Protein AF-A0A7V0NZQ4-F1 (afdb_monomer_lite)

Radius of gyration: 17.0 Å; chains: 1; bounding box: 48×48×40 Å

Structure (mmCIF, N/CA/C/O backbone):
data_AF-A0A7V0NZQ4-F1
#
_entry.id   AF-A0A7V0NZQ4-F1
#
loop_
_atom_site.group_PDB
_atom_site.id
_atom_site.type_symbol
_atom_site.label_atom_id
_atom_site.label_alt_id
_atom_site.label_comp_id
_atom_site.label_asym_id
_atom_site.label_entity_id
_atom_site.label_seq_id
_atom_site.pdbx_PDB_ins_cod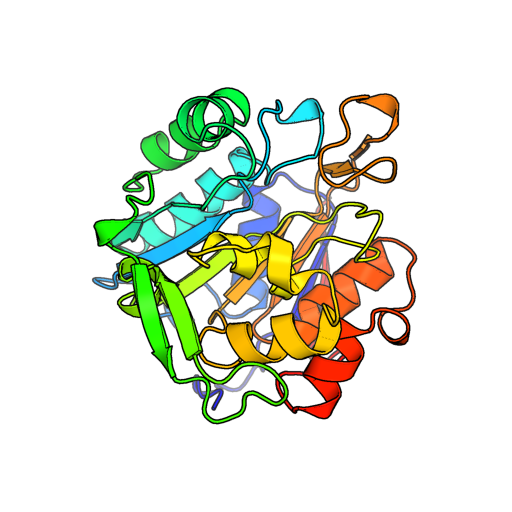e
_atom_site.Cartn_x
_atom_site.Cartn_y
_atom_site.Cartn_z
_atom_site.occupancy
_atom_site.B_iso_or_equiv
_atom_site.auth_seq_id
_atom_site.auth_comp_id
_atom_site.auth_asym_id
_atom_site.auth_atom_id
_atom_site.pdbx_PDB_model_num
ATOM 1 N N . PRO A 1 1 ? -17.761 -4.635 -7.878 1.00 35.59 1 PRO A N 1
ATOM 2 C CA . PRO A 1 1 ? -18.953 -3.754 -7.905 1.00 35.59 1 PRO A CA 1
ATOM 3 C C . PRO A 1 1 ? -18.993 -2.850 -6.664 1.00 35.59 1 PRO A C 1
ATOM 5 O O . PRO A 1 1 ? -19.346 -3.286 -5.575 1.00 35.59 1 PRO A O 1
ATOM 8 N N . TRP A 1 2 ? -18.559 -1.607 -6.847 1.00 35.03 2 TRP A N 1
ATOM 9 C CA . TRP A 1 2 ? -18.469 -0.550 -5.837 1.00 35.03 2 TRP A CA 1
ATOM 10 C C . TRP A 1 2 ? -19.877 -0.108 -5.436 1.00 35.03 2 TRP A C 1
ATOM 12 O O . TRP A 1 2 ? -20.584 0.510 -6.231 1.00 35.03 2 TRP A O 1
ATOM 22 N N . ARG A 1 3 ? -20.314 -0.470 -4.230 1.00 39.28 3 ARG A N 1
ATOM 23 C CA . ARG A 1 3 ? -21.541 0.060 -3.627 1.00 39.28 3 ARG A CA 1
ATOM 24 C C . ARG A 1 3 ? -21.327 0.241 -2.131 1.00 39.28 3 ARG A C 1
ATOM 26 O O . ARG A 1 3 ? -21.565 -0.672 -1.350 1.00 39.28 3 ARG A O 1
ATOM 33 N N . LEU A 1 4 ? -20.895 1.438 -1.757 1.00 43.75 4 LEU A N 1
ATOM 34 C CA . LEU A 1 4 ? -21.248 2.036 -0.476 1.00 43.75 4 LEU A CA 1
ATOM 35 C C . LEU A 1 4 ? -22.160 3.223 -0.802 1.00 43.75 4 LEU A C 1
ATOM 37 O O . LEU A 1 4 ? -21.919 3.952 -1.764 1.00 43.75 4 LEU A O 1
ATOM 41 N N . TYR A 1 5 ? -23.289 3.282 -0.100 1.00 38.59 5 TYR A N 1
ATOM 42 C CA . TYR A 1 5 ? -24.426 4.149 -0.392 1.00 38.59 5 TYR A CA 1
ATOM 43 C C . TYR A 1 5 ? -24.043 5.630 -0.284 1.00 38.59 5 TYR A C 1
ATOM 45 O O . TYR A 1 5 ? -23.379 6.034 0.666 1.00 38.59 5 TYR A O 1
ATOM 53 N N . ALA A 1 6 ? -24.465 6.417 -1.274 1.00 33.78 6 ALA A N 1
ATOM 54 C CA . ALA A 1 6 ? -24.290 7.862 -1.302 1.00 33.78 6 ALA A CA 1
ATOM 55 C C . ALA A 1 6 ? -25.420 8.548 -0.515 1.00 33.78 6 ALA A C 1
ATOM 57 O O . ALA A 1 6 ? -26.590 8.347 -0.836 1.00 33.78 6 ALA A O 1
ATOM 58 N N . GLU A 1 7 ? -25.060 9.380 0.462 1.00 33.00 7 GLU A N 1
ATOM 59 C CA . GLU A 1 7 ? -25.885 10.499 0.938 1.00 33.00 7 GLU A CA 1
ATOM 60 C C . GLU A 1 7 ? -25.291 11.832 0.427 1.00 33.00 7 GLU A C 1
ATOM 62 O O . GLU A 1 7 ? -24.130 11.893 0.019 1.00 33.00 7 GLU A O 1
ATOM 67 N N . GLU A 1 8 ? -26.120 12.880 0.399 1.00 37.84 8 GLU A N 1
ATOM 68 C CA . GLU A 1 8 ? -26.142 14.053 -0.505 1.00 37.84 8 GLU A CA 1
ATOM 69 C C . GLU A 1 8 ? -24.957 15.055 -0.486 1.00 37.84 8 GLU A C 1
ATOM 71 O O . GLU A 1 8 ? -25.061 16.149 -1.040 1.00 37.84 8 GLU A O 1
ATOM 76 N N . SER A 1 9 ? -23.783 14.691 0.030 1.00 47.69 9 SER A N 1
ATOM 77 C CA . SER A 1 9 ? -22.524 15.348 -0.351 1.00 47.69 9 SER A CA 1
ATOM 78 C C . SER A 1 9 ? -21.575 14.271 -0.848 1.00 47.69 9 SER A C 1
ATOM 80 O O . SER A 1 9 ? -21.025 13.538 -0.029 1.00 47.69 9 SER A O 1
ATOM 82 N N . THR A 1 10 ? -21.410 14.118 -2.165 1.00 53.34 10 THR A N 1
ATOM 83 C CA . THR A 1 10 ? -20.617 13.007 -2.707 1.00 53.34 10 THR A CA 1
ATOM 84 C C . THR A 1 10 ? -19.208 13.063 -2.105 1.00 53.34 10 THR A C 1
ATOM 86 O O . THR A 1 10 ? -18.484 14.037 -2.355 1.00 53.34 10 THR A O 1
ATOM 89 N N . PRO A 1 11 ? -18.808 12.077 -1.279 1.00 62.00 11 PRO A N 1
ATOM 90 C CA . PRO A 1 11 ? -17.463 12.035 -0.729 1.00 62.00 11 PRO A CA 1
ATOM 91 C C . PRO A 1 11 ? -16.456 12.047 -1.877 1.00 62.00 11 PRO A C 1
ATOM 93 O O . PRO A 1 11 ? -16.757 11.570 -2.979 1.00 62.00 11 PRO A O 1
ATOM 96 N N . ALA A 1 12 ? -15.258 12.591 -1.643 1.00 75.50 12 ALA A N 1
ATOM 97 C CA . ALA A 1 12 ? -14.201 12.412 -2.630 1.00 75.50 12 ALA A CA 1
ATOM 98 C C . ALA A 1 12 ? -13.986 10.907 -2.841 1.00 75.50 12 ALA A C 1
ATOM 100 O O . ALA A 1 12 ? -14.094 10.122 -1.903 1.00 75.50 12 ALA A O 1
ATOM 101 N N . THR A 1 13 ? -13.685 10.494 -4.067 1.00 89.69 13 THR A N 1
ATOM 102 C CA . THR A 1 13 ? -13.320 9.097 -4.371 1.00 89.69 13 THR A CA 1
ATOM 103 C C . THR A 1 13 ? -11.812 8.924 -4.545 1.00 89.69 13 THR A C 1
ATOM 105 O O . THR A 1 13 ? -11.307 7.799 -4.536 1.00 89.69 13 THR A O 1
ATOM 108 N N . LEU A 1 14 ? -11.103 10.052 -4.662 1.00 97.75 14 LEU A N 1
ATOM 109 C CA . LEU A 1 14 ? -9.656 10.189 -4.714 1.00 97.75 14 LEU A CA 1
ATOM 110 C C . LEU A 1 14 ? -9.263 11.521 -4.062 1.00 97.75 14 LEU A C 1
ATOM 112 O O . LEU A 1 14 ? -9.839 12.566 -4.373 1.00 97.75 14 LEU A O 1
ATOM 116 N N . VAL A 1 15 ? -8.262 11.493 -3.194 1.00 98.25 15 VAL A N 1
ATOM 117 C CA . VAL A 1 15 ? -7.738 12.672 -2.507 1.00 98.25 15 VAL A CA 1
ATOM 118 C C . VAL A 1 15 ? -6.213 12.667 -2.525 1.00 98.25 15 VAL A C 1
ATOM 120 O O . VAL A 1 15 ? -5.595 11.632 -2.293 1.00 98.25 15 VAL A O 1
ATOM 123 N N . LEU A 1 16 ? -5.620 13.830 -2.789 1.00 98.62 16 LEU A N 1
ATOM 124 C CA . LEU A 1 16 ? -4.201 14.123 -2.609 1.00 98.62 16 LEU A CA 1
ATOM 125 C C . LEU A 1 16 ? -4.048 15.113 -1.450 1.00 98.62 16 LEU A C 1
ATOM 127 O O . LEU A 1 16 ? -4.582 16.218 -1.495 1.00 98.62 16 LEU A O 1
ATOM 131 N N . ILE A 1 17 ? -3.298 14.724 -0.427 1.00 98.62 17 ILE A N 1
ATOM 132 C CA . ILE A 1 17 ? -2.911 15.578 0.693 1.00 98.62 17 ILE A CA 1
ATOM 133 C C . ILE A 1 17 ? -1.456 16.009 0.524 1.00 98.62 17 ILE A C 1
ATOM 135 O O . ILE A 1 17 ? -0.612 15.194 0.146 1.00 98.62 17 ILE A O 1
ATOM 139 N N . ARG A 1 18 ? -1.158 17.273 0.833 1.00 98.25 18 ARG A N 1
ATOM 140 C CA . ARG A 1 18 ? 0.200 17.826 0.925 1.00 98.25 18 ARG A CA 1
ATOM 141 C C . ARG A 1 18 ? 0.441 18.420 2.307 1.00 98.25 18 ARG A C 1
ATOM 143 O O . ARG A 1 18 ? -0.423 19.122 2.814 1.00 98.25 18 ARG A O 1
ATOM 150 N N . GLY A 1 19 ? 1.629 18.220 2.862 1.00 96.69 19 GLY A N 1
ATOM 151 C CA . GLY A 1 19 ? 1.993 18.714 4.190 1.00 96.69 19 GLY A CA 1
ATOM 152 C C . GLY A 1 19 ? 1.417 17.870 5.330 1.00 96.69 19 GLY A C 1
ATOM 153 O O . GLY A 1 19 ? 0.821 16.818 5.099 1.00 96.69 19 GLY A O 1
ATOM 154 N N . GLY A 1 20 ? 1.618 18.356 6.557 1.00 95.44 20 GLY A N 1
ATOM 155 C CA . GLY A 1 20 ? 1.230 17.673 7.792 1.00 95.44 20 GLY A CA 1
ATOM 156 C C . GLY A 1 20 ? 2.106 16.469 8.152 1.00 95.44 20 GLY A C 1
ATOM 157 O O . GLY A 1 20 ? 2.934 15.991 7.368 1.00 95.44 20 GLY A O 1
ATOM 158 N N . THR A 1 21 ? 1.918 15.978 9.372 1.00 96.00 21 THR A N 1
ATOM 159 C CA . THR A 1 21 ? 2.423 14.676 9.821 1.00 96.00 21 THR A CA 1
ATOM 160 C C . THR A 1 21 ? 1.677 13.532 9.116 1.00 96.00 21 THR A C 1
ATOM 162 O O . THR A 1 21 ? 0.565 13.736 8.615 1.00 96.00 21 THR A O 1
ATOM 165 N N . PRO A 1 22 ? 2.230 12.303 9.085 1.00 95.31 22 PRO A N 1
ATOM 166 C CA . PRO A 1 22 ? 1.533 11.149 8.513 1.00 95.31 22 PRO A CA 1
ATOM 167 C C . PRO A 1 22 ? 0.127 10.919 9.092 1.00 95.31 22 PRO A C 1
ATOM 169 O O . PRO A 1 22 ? -0.789 10.551 8.359 1.00 95.31 22 PRO A O 1
ATOM 172 N N . GLU A 1 23 ? -0.060 11.175 10.389 1.00 96.88 23 GLU A N 1
ATOM 173 C CA . GLU A 1 23 ? -1.347 11.036 11.076 1.00 96.88 23 GLU A CA 1
ATOM 174 C C . GLU A 1 23 ? -2.353 12.119 10.663 1.00 96.88 23 GLU A C 1
ATOM 176 O O . GLU A 1 23 ? -3.485 11.794 10.305 1.00 96.88 23 GLU A O 1
ATOM 181 N N . GLU A 1 24 ? -1.942 13.390 10.619 1.00 98.06 24 GLU A N 1
ATOM 182 C CA . GLU A 1 24 ? -2.802 14.492 10.159 1.00 98.06 24 GLU A CA 1
ATOM 183 C C . GLU A 1 24 ? -3.207 14.321 8.690 1.00 98.06 24 GLU A C 1
ATOM 185 O O . GLU A 1 24 ? -4.374 14.521 8.331 1.00 98.06 24 GLU A O 1
ATOM 190 N N . ALA A 1 25 ? -2.260 13.910 7.840 1.00 98.38 25 ALA A N 1
ATOM 191 C CA . ALA A 1 25 ? -2.517 13.659 6.430 1.00 98.38 25 ALA A CA 1
AT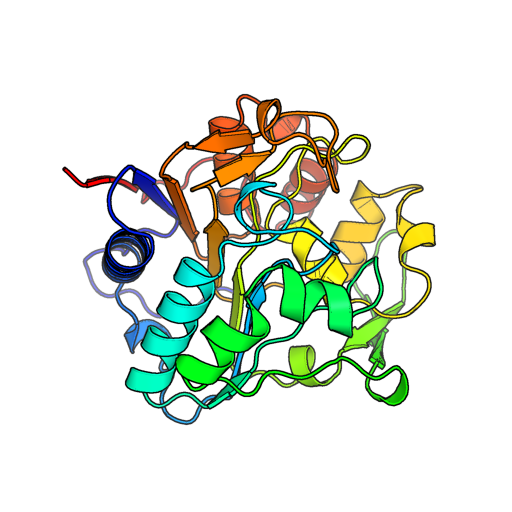OM 192 C C . ALA A 1 25 ? -3.500 12.498 6.236 1.00 98.38 25 ALA A C 1
ATOM 194 O O . ALA A 1 25 ? -4.460 12.623 5.471 1.00 98.38 25 ALA A O 1
ATOM 195 N N . LEU A 1 26 ? -3.314 11.394 6.968 1.00 98.56 26 LEU A N 1
ATOM 196 C CA . LEU A 1 26 ? -4.233 10.260 6.950 1.00 98.56 26 LEU A CA 1
ATOM 197 C C . LEU A 1 26 ? -5.634 10.661 7.424 1.00 98.56 26 LEU A C 1
ATOM 199 O O . LEU A 1 26 ? -6.613 10.362 6.740 1.00 98.56 26 LEU A O 1
ATOM 203 N N . GLN A 1 27 ? -5.748 11.339 8.568 1.00 98.19 27 GLN A N 1
ATOM 204 C CA . GLN A 1 27 ? -7.042 11.736 9.123 1.00 98.19 27 GLN A CA 1
ATOM 205 C C . GLN A 1 27 ? -7.791 12.663 8.162 1.00 98.19 27 GLN A C 1
ATOM 207 O O . GLN A 1 27 ? -8.989 12.486 7.928 1.00 98.19 27 GLN A O 1
ATOM 212 N N . THR A 1 28 ? -7.080 13.616 7.555 1.00 98.31 28 THR A N 1
ATOM 213 C CA . THR A 1 28 ? -7.643 14.525 6.550 1.00 98.31 28 THR A CA 1
ATOM 214 C C . THR A 1 28 ? -8.121 13.761 5.317 1.00 98.31 28 THR A C 1
ATOM 216 O O . THR A 1 28 ? -9.238 13.993 4.852 1.00 98.31 28 THR A O 1
ATOM 219 N N . ALA A 1 29 ? -7.322 12.814 4.815 1.00 98.19 29 ALA A N 1
ATOM 220 C CA . ALA A 1 29 ? -7.699 11.980 3.680 1.00 98.19 29 ALA A CA 1
ATOM 221 C C . ALA A 1 29 ? -8.938 11.124 3.983 1.00 98.19 29 ALA A C 1
ATOM 223 O O . ALA A 1 29 ? -9.900 11.154 3.218 1.00 98.19 29 ALA A O 1
ATOM 224 N N . LEU A 1 30 ? -8.960 10.414 5.116 1.00 97.81 30 LEU A N 1
ATOM 225 C CA . LEU A 1 30 ? -10.104 9.596 5.525 1.00 97.81 30 LEU A CA 1
ATOM 226 C C . LEU A 1 30 ? -11.369 10.442 5.676 1.00 97.81 30 LEU A C 1
ATOM 228 O O . LEU A 1 30 ? -12.416 10.052 5.167 1.00 97.81 30 LEU A O 1
ATOM 232 N N . ASN A 1 31 ? -11.279 11.617 6.304 1.00 96.88 31 ASN A N 1
ATOM 233 C CA . ASN A 1 31 ? -12.408 12.540 6.433 1.00 96.88 31 ASN A CA 1
ATOM 234 C C . ASN A 1 31 ? -12.924 13.003 5.062 1.00 96.88 31 ASN A C 1
ATOM 236 O O . ASN A 1 31 ? -14.128 12.967 4.816 1.00 96.88 31 ASN A O 1
ATOM 240 N N . ALA A 1 32 ? -12.027 13.380 4.145 1.00 96.12 32 ALA A N 1
ATOM 241 C CA . ALA A 1 32 ? -12.392 13.805 2.792 1.00 96.12 32 ALA A CA 1
ATOM 242 C C . ALA A 1 32 ? -13.063 12.689 1.970 1.00 96.12 32 ALA A C 1
ATOM 244 O O . ALA A 1 32 ? -13.908 12.982 1.117 1.00 96.12 32 ALA A O 1
ATOM 245 N N . LEU A 1 33 ? -12.703 11.434 2.250 1.00 95.56 33 LEU A N 1
ATOM 246 C CA . LEU A 1 33 ? -13.284 10.236 1.651 1.00 95.56 33 LEU A CA 1
ATOM 247 C C . LEU A 1 33 ? -14.608 9.808 2.306 1.00 95.56 33 LEU A C 1
ATOM 249 O O . LEU A 1 33 ? -15.189 8.837 1.844 1.00 95.56 33 LEU A O 1
ATOM 253 N N . GLY A 1 34 ? -15.105 10.479 3.353 1.00 94.25 34 GLY A N 1
ATOM 254 C CA . GLY A 1 34 ? -16.371 10.131 4.031 1.00 94.25 34 GLY A CA 1
ATOM 255 C C . GLY A 1 34 ? -16.222 9.564 5.451 1.00 94.25 34 GLY A C 1
ATOM 256 O O . GLY A 1 34 ? -17.196 9.104 6.040 1.00 94.25 34 GLY A O 1
ATOM 257 N N . GLY A 1 35 ? -15.013 9.599 6.017 1.00 95.62 35 GLY A N 1
ATOM 258 C CA . GLY A 1 35 ? -14.705 9.180 7.386 1.00 95.62 35 GLY A CA 1
ATOM 259 C C . GLY A 1 35 ? -14.501 7.671 7.550 1.00 95.62 35 GLY A C 1
ATOM 260 O O . GLY A 1 35 ? -14.825 6.876 6.674 1.00 95.62 35 GLY A O 1
ATOM 261 N N . ILE A 1 36 ? -13.957 7.248 8.694 1.00 95.50 36 ILE A N 1
ATOM 262 C CA . ILE A 1 36 ? -13.675 5.826 8.974 1.00 95.50 36 ILE A CA 1
ATOM 263 C C . ILE A 1 36 ? -14.956 4.974 9.099 1.00 95.50 36 ILE A C 1
ATOM 265 O O . ILE A 1 36 ? -14.947 3.773 8.829 1.00 95.50 36 ILE A O 1
ATOM 269 N N . SER A 1 37 ? -16.081 5.587 9.483 1.00 94.06 37 SER A N 1
ATOM 270 C CA . SER A 1 37 ? -17.358 4.902 9.724 1.00 94.06 37 SER A CA 1
ATOM 271 C C . SER A 1 37 ? -17.962 4.280 8.465 1.00 94.06 37 SER A C 1
ATOM 273 O O . SER A 1 37 ? -18.627 3.251 8.573 1.00 94.06 37 SER A O 1
ATOM 275 N N . GLN A 1 38 ? -17.684 4.825 7.275 1.00 93.75 38 GLN A N 1
ATOM 276 C CA . GLN A 1 38 ? -18.183 4.286 6.002 1.00 93.75 38 GLN A CA 1
ATOM 277 C C . GLN A 1 38 ? -17.724 2.842 5.743 1.00 93.75 38 GLN A C 1
ATOM 279 O O . GLN A 1 38 ? -18.394 2.081 5.048 1.00 93.75 38 GLN A O 1
ATOM 284 N N . PHE A 1 39 ? -16.585 2.447 6.324 1.00 94.31 39 PHE A N 1
ATOM 285 C CA . PHE A 1 39 ? -16.053 1.094 6.204 1.00 94.31 39 PH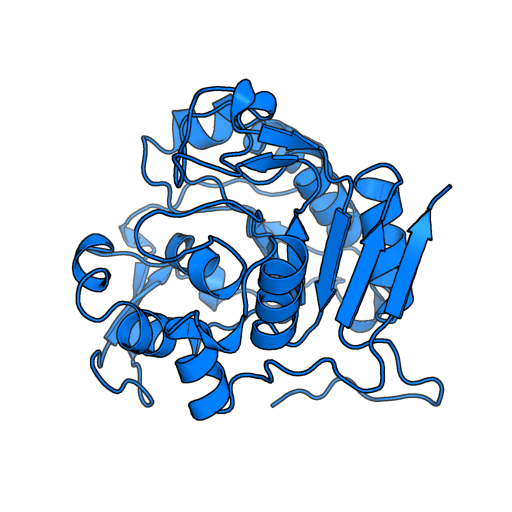E A CA 1
ATOM 286 C C . PHE A 1 39 ? -16.721 0.115 7.174 1.00 94.31 39 PHE A C 1
ATOM 288 O O . PHE A 1 39 ? -16.461 -1.086 7.084 1.00 94.31 39 PHE A O 1
ATOM 295 N N . ALA A 1 40 ? -17.562 0.596 8.099 1.00 95.38 40 ALA A N 1
ATOM 296 C CA . ALA A 1 40 ? -18.163 -0.166 9.195 1.00 95.38 40 ALA A CA 1
ATOM 297 C C . ALA A 1 40 ? -17.155 -1.125 9.876 1.00 95.38 40 ALA A C 1
ATOM 299 O O . ALA A 1 40 ? -17.365 -2.337 9.863 1.00 95.38 40 ALA A O 1
ATOM 300 N N . PRO A 1 41 ? -16.022 -0.615 10.397 1.00 95.00 41 PRO A N 1
ATOM 301 C CA . PRO A 1 41 ? -14.878 -1.438 10.806 1.00 95.00 41 PRO A CA 1
ATOM 302 C C . PRO A 1 41 ? -15.103 -2.266 12.080 1.00 95.00 41 PRO A C 1
ATOM 304 O O . PRO A 1 41 ? -14.385 -3.237 12.303 1.00 95.00 41 PRO A O 1
ATOM 307 N N . ALA A 1 42 ? -16.083 -1.912 12.913 1.00 98.06 42 ALA A N 1
ATOM 308 C CA . ALA A 1 42 ? -16.309 -2.579 14.190 1.00 98.06 42 ALA A CA 1
ATOM 309 C C . ALA A 1 42 ? -16.540 -4.093 14.016 1.00 98.06 42 ALA A C 1
ATOM 311 O O . ALA A 1 42 ? -17.438 -4.514 13.288 1.00 98.06 42 ALA A O 1
ATOM 312 N N . GLY A 1 43 ? -15.718 -4.906 14.684 1.00 97.88 43 GLY A N 1
ATOM 313 C CA . GLY A 1 43 ? -15.765 -6.370 14.620 1.00 97.88 43 GLY A CA 1
ATOM 314 C C . GLY A 1 43 ? -15.235 -6.991 13.320 1.00 97.88 43 GLY A C 1
ATOM 315 O O . GLY A 1 43 ? -15.200 -8.216 13.220 1.00 97.88 43 GLY A O 1
ATOM 316 N N . LYS A 1 44 ? -14.812 -6.187 12.335 1.00 98.62 44 LYS A N 1
ATOM 317 C CA . LYS A 1 44 ? -14.228 -6.681 11.081 1.00 98.62 44 LYS A CA 1
ATOM 318 C C . LYS A 1 44 ? -12.762 -7.049 11.253 1.00 98.62 44 LYS A C 1
ATOM 320 O O . LYS A 1 44 ? -12.011 -6.359 11.944 1.00 98.62 44 LYS A O 1
ATOM 325 N N . LYS A 1 45 ? -12.329 -8.073 10.519 1.00 98.75 45 LYS A N 1
ATOM 326 C CA . LYS A 1 45 ? -10.916 -8.373 10.280 1.00 98.75 45 LYS A CA 1
ATOM 327 C C . LYS A 1 45 ? -10.402 -7.487 9.161 1.00 98.75 45 LYS A C 1
ATOM 329 O O . LYS A 1 45 ? -10.667 -7.736 7.983 1.00 98.75 45 LYS A O 1
ATOM 334 N N . VAL A 1 46 ? -9.664 -6.453 9.540 1.00 98.81 46 VAL A N 1
ATOM 335 C CA . VAL A 1 46 ? -9.062 -5.498 8.614 1.00 98.81 46 VAL A CA 1
ATOM 336 C C . VAL A 1 46 ? -7.612 -5.893 8.377 1.00 98.81 46 VAL A C 1
ATOM 338 O O . VAL A 1 46 ? -6.814 -5.982 9.309 1.00 98.81 46 VAL A O 1
ATOM 341 N N . VAL A 1 47 ? -7.241 -6.098 7.120 1.00 98.88 47 VAL A N 1
ATOM 342 C CA . VAL A 1 47 ? -5.835 -6.227 6.742 1.00 98.88 47 VAL A CA 1
ATOM 343 C C . VAL A 1 47 ? -5.313 -4.863 6.323 1.00 98.88 47 VAL A C 1
ATOM 345 O O . VAL A 1 47 ? -5.811 -4.287 5.359 1.00 98.88 47 VAL A O 1
ATOM 348 N N . VAL A 1 48 ? -4.274 -4.381 7.003 1.00 98.88 48 VAL A N 1
ATOM 349 C CA . VAL A 1 48 ? -3.455 -3.251 6.552 1.00 98.88 48 VAL A CA 1
ATOM 350 C C . VAL A 1 48 ? -2.183 -3.829 5.945 1.00 98.88 48 VAL A C 1
ATOM 352 O O . VAL A 1 48 ? -1.366 -4.438 6.634 1.00 98.88 48 VAL A O 1
ATOM 355 N N . LYS A 1 49 ? -2.030 -3.674 4.630 1.00 98.81 49 LYS A N 1
ATOM 356 C CA . LYS A 1 49 ? -0.969 -4.308 3.845 1.00 98.81 49 LYS A CA 1
ATOM 357 C C . LYS A 1 49 ? 0.039 -3.263 3.338 1.00 98.81 49 LYS A C 1
ATOM 359 O O . LYS A 1 49 ? -0.138 -2.734 2.235 1.00 98.81 49 LYS A O 1
ATOM 364 N N . PRO A 1 50 ? 1.086 -2.946 4.122 1.00 98.88 50 PRO A N 1
ATOM 365 C CA . PRO A 1 50 ? 2.149 -2.033 3.707 1.00 98.88 50 PRO A CA 1
ATOM 366 C C . PRO A 1 50 ? 3.075 -2.653 2.649 1.00 98.88 50 PRO A C 1
ATOM 368 O O . PRO A 1 50 ? 2.910 -3.811 2.260 1.00 98.88 50 PRO A O 1
ATOM 371 N N . ASN A 1 51 ? 4.054 -1.881 2.174 1.00 98.75 51 ASN A N 1
ATOM 372 C CA . ASN A 1 51 ? 5.240 -2.403 1.500 1.00 98.75 51 ASN A CA 1
ATOM 373 C C . ASN A 1 51 ? 6.335 -2.640 2.552 1.00 98.75 51 ASN A C 1
ATOM 375 O O . ASN A 1 51 ? 6.803 -1.674 3.144 1.00 98.75 51 ASN A O 1
ATOM 379 N N . ILE A 1 52 ? 6.740 -3.893 2.776 1.00 98.56 52 ILE A N 1
ATOM 380 C CA . ILE A 1 52 ? 7.847 -4.292 3.674 1.00 98.56 52 ILE A CA 1
ATOM 381 C C . ILE A 1 52 ? 8.848 -5.152 2.882 1.00 98.56 52 ILE A C 1
ATOM 383 O O . ILE A 1 52 ? 9.395 -6.148 3.359 1.00 98.56 52 ILE A O 1
ATOM 387 N N . GLY A 1 53 ? 9.040 -4.831 1.605 1.00 96.94 53 GLY A N 1
ATOM 388 C CA . GLY A 1 53 ? 9.769 -5.680 0.672 1.00 96.94 53 GLY A CA 1
ATOM 389 C C . GLY A 1 53 ? 11.257 -5.806 0.997 1.00 96.94 53 GLY A C 1
ATOM 390 O O . GLY A 1 53 ? 11.875 -6.814 0.636 1.00 96.94 53 GLY A O 1
ATOM 391 N N . TRP A 1 54 ? 11.846 -4.809 1.656 1.00 98.00 54 TRP A N 1
ATOM 392 C CA . TRP A 1 54 ? 13.286 -4.594 1.622 1.00 98.00 54 TRP A CA 1
ATOM 393 C C . TRP A 1 54 ? 13.916 -4.528 3.012 1.00 98.00 54 TRP A C 1
ATOM 395 O O . TRP A 1 54 ? 13.318 -4.140 4.003 1.00 98.00 54 TRP A O 1
ATOM 405 N N . ASP A 1 55 ? 15.163 -4.983 3.112 1.00 97.88 55 ASP A N 1
ATOM 406 C CA . ASP A 1 55 ? 15.955 -4.856 4.338 1.00 97.88 55 ASP A CA 1
ATOM 407 C C . ASP A 1 55 ? 16.569 -3.451 4.400 1.00 97.88 55 ASP A C 1
ATOM 409 O O . ASP A 1 55 ? 17.744 -3.240 4.070 1.00 97.88 55 ASP A O 1
ATOM 413 N N . ARG A 1 56 ? 15.729 -2.454 4.692 1.00 97.69 56 ARG A N 1
ATOM 414 C CA . ARG A 1 56 ? 16.067 -1.028 4.629 1.00 97.69 56 ARG A CA 1
ATOM 415 C C . ARG A 1 56 ? 15.501 -0.267 5.821 1.00 97.69 56 ARG A C 1
ATOM 417 O O . ARG A 1 56 ? 14.562 -0.718 6.460 1.00 97.69 56 ARG A O 1
ATOM 424 N N . THR A 1 57 ? 16.143 0.850 6.158 1.00 98.00 57 THR A N 1
ATOM 425 C CA . THR A 1 57 ? 15.647 1.769 7.192 1.00 98.00 57 THR A CA 1
ATOM 426 C C . THR A 1 57 ? 14.651 2.765 6.590 1.00 98.00 57 THR A C 1
ATOM 428 O O . THR A 1 57 ? 14.720 3.016 5.381 1.00 98.00 57 THR A O 1
ATOM 431 N N . PRO A 1 58 ? 13.787 3.406 7.404 1.00 97.81 58 PRO A N 1
ATOM 432 C CA . PRO A 1 58 ? 12.841 4.416 6.919 1.00 97.81 58 PRO A CA 1
ATOM 433 C C . PRO A 1 58 ? 13.492 5.515 6.074 1.00 97.81 58 PRO A C 1
ATOM 435 O O . PRO A 1 58 ? 12.985 5.871 5.015 1.00 97.81 58 PRO A O 1
ATOM 438 N N . ALA A 1 59 ? 14.676 5.995 6.474 1.00 97.12 59 ALA A N 1
ATOM 439 C CA . ALA A 1 59 ? 15.410 7.048 5.766 1.00 97.12 59 ALA A CA 1
ATOM 440 C C . ALA A 1 59 ? 15.764 6.700 4.305 1.00 97.12 59 ALA A C 1
ATOM 442 O O . ALA A 1 59 ? 16.022 7.598 3.510 1.00 97.12 59 ALA A O 1
ATOM 443 N N . GLN A 1 60 ? 15.769 5.414 3.939 1.00 97.62 60 GLN A N 1
ATOM 444 C CA . GLN A 1 60 ? 16.117 4.952 2.594 1.00 97.62 60 GLN A CA 1
ATOM 445 C C . GLN A 1 60 ? 14.911 4.907 1.636 1.00 97.62 60 GLN A C 1
ATOM 447 O O . GLN A 1 60 ? 15.105 4.622 0.456 1.00 97.62 60 GLN A O 1
ATOM 452 N N . GLY A 1 61 ? 13.685 5.177 2.111 1.00 97.06 61 GLY A N 1
ATOM 453 C CA . GLY A 1 61 ? 12.491 5.323 1.261 1.00 97.06 61 GLY A CA 1
ATOM 454 C C . GLY A 1 61 ? 12.135 4.077 0.441 1.00 97.06 61 GLY A C 1
ATOM 455 O O . GLY A 1 61 ? 11.560 4.181 -0.643 1.00 97.06 61 GLY A O 1
ATOM 456 N N . ALA A 1 62 ? 12.547 2.897 0.911 1.00 97.88 62 ALA A N 1
ATOM 457 C CA . ALA A 1 62 ? 12.322 1.640 0.208 1.00 97.88 62 ALA A CA 1
ATOM 458 C C . ALA A 1 62 ? 11.028 0.948 0.639 1.00 97.88 62 ALA A C 1
ATOM 460 O O . ALA A 1 62 ? 10.473 0.205 -0.154 1.00 97.88 62 ALA A O 1
ATOM 461 N N . ASP A 1 63 ? 10.539 1.176 1.848 1.00 98.56 63 ASP A N 1
ATOM 462 C CA . ASP A 1 63 ? 9.356 0.533 2.423 1.00 98.56 63 ASP A CA 1
ATOM 463 C C . ASP A 1 63 ? 8.416 1.627 2.939 1.00 98.56 63 ASP A C 1
ATOM 465 O O . ASP A 1 63 ? 8.859 2.761 3.120 1.00 98.56 63 ASP A O 1
ATOM 469 N N . THR A 1 64 ? 7.137 1.304 3.141 1.00 98.81 64 THR A N 1
ATOM 470 C CA . THR A 1 64 ? 6.134 2.261 3.642 1.00 98.81 64 THR A CA 1
ATOM 471 C C . THR A 1 64 ? 6.581 2.878 4.967 1.00 98.81 64 THR A C 1
ATOM 473 O O . THR A 1 64 ? 7.112 2.178 5.829 1.00 98.81 64 THR A O 1
ATOM 476 N N . ASP A 1 65 ? 6.344 4.174 5.152 1.00 98.56 65 ASP A N 1
ATOM 477 C CA . ASP A 1 65 ? 6.706 4.876 6.375 1.00 98.56 65 ASP A CA 1
ATOM 478 C C . ASP A 1 65 ? 6.008 4.256 7.608 1.00 98.56 65 ASP A C 1
ATOM 480 O O . ASP A 1 65 ? 4.777 4.119 7.628 1.00 98.56 65 ASP A O 1
ATOM 484 N N . PRO A 1 66 ? 6.767 3.847 8.645 1.00 98.81 66 PRO A N 1
ATOM 485 C CA . PRO A 1 66 ? 6.206 3.155 9.801 1.00 98.81 66 PRO A CA 1
ATOM 486 C C . PRO A 1 66 ? 5.234 4.022 10.614 1.00 98.81 66 PRO A C 1
ATOM 488 O O . PRO A 1 66 ? 4.324 3.467 11.233 1.00 98.81 66 PRO A O 1
ATOM 491 N N . GLU A 1 67 ? 5.366 5.352 10.600 1.00 98.69 67 GLU A N 1
ATOM 492 C CA . GLU A 1 67 ? 4.427 6.243 11.289 1.00 98.69 67 GLU A CA 1
ATOM 493 C C . GLU A 1 67 ? 3.067 6.238 10.593 1.00 98.69 67 GLU A C 1
ATOM 495 O O . GLU A 1 67 ? 2.033 6.157 11.261 1.00 98.69 67 GLU A O 1
ATOM 500 N N . LEU A 1 68 ? 3.053 6.224 9.255 1.00 98.88 68 LEU A N 1
ATOM 501 C CA . LEU A 1 68 ? 1.815 6.093 8.490 1.00 98.88 68 LEU A CA 1
ATOM 502 C C . LEU A 1 68 ? 1.158 4.722 8.700 1.00 98.88 68 LEU A C 1
ATOM 504 O O . LEU A 1 68 ? -0.070 4.640 8.823 1.00 98.88 68 LEU A O 1
ATOM 508 N N . VAL A 1 69 ? 1.950 3.643 8.776 1.00 98.94 69 VAL A N 1
ATOM 509 C CA . VAL A 1 69 ? 1.420 2.314 9.130 1.00 98.94 69 VAL A CA 1
ATOM 510 C C . VAL A 1 69 ? 0.761 2.361 10.504 1.00 98.94 69 VAL A C 1
ATOM 512 O O . VAL A 1 69 ? -0.378 1.917 10.645 1.00 98.94 69 VAL A O 1
ATOM 515 N N . ALA A 1 70 ? 1.440 2.923 11.505 1.00 98.94 70 ALA A N 1
ATOM 516 C CA . ALA A 1 70 ? 0.911 3.018 12.859 1.00 98.94 70 ALA A CA 1
ATOM 517 C C . ALA A 1 70 ? -0.368 3.866 12.927 1.00 98.94 70 ALA A C 1
ATOM 519 O O . ALA A 1 70 ? -1.334 3.436 13.553 1.00 98.94 70 ALA A O 1
ATOM 520 N N . ALA A 1 71 ? -0.408 5.016 12.249 1.00 98.88 71 ALA A N 1
ATOM 521 C CA . ALA A 1 71 ? -1.598 5.865 12.177 1.00 98.88 71 ALA A CA 1
ATOM 522 C C . ALA A 1 71 ? -2.779 5.133 11.517 1.00 98.88 71 ALA A C 1
ATOM 524 O O . ALA A 1 71 ? -3.898 5.159 12.027 1.00 98.88 71 ALA A O 1
ATOM 525 N N . THR A 1 72 ? -2.519 4.396 10.431 1.00 98.94 72 THR A N 1
ATOM 526 C CA . THR A 1 72 ? -3.545 3.592 9.748 1.00 98.94 72 THR A CA 1
ATOM 527 C C . THR A 1 72 ? -4.076 2.491 10.658 1.00 98.94 72 THR A C 1
ATOM 529 O O . THR A 1 72 ? -5.286 2.316 10.774 1.00 98.94 72 THR A O 1
ATOM 532 N N . VAL A 1 73 ? -3.190 1.766 11.344 1.00 98.94 73 VAL A N 1
ATOM 533 C CA . VAL A 1 73 ? -3.586 0.733 12.306 1.00 98.94 73 VAL A CA 1
ATOM 534 C C . VAL A 1 73 ? -4.433 1.333 13.431 1.00 98.94 73 VAL A C 1
ATOM 536 O O . VAL A 1 73 ? -5.520 0.815 13.685 1.00 98.94 73 VAL A O 1
ATOM 539 N N . ARG A 1 74 ? -3.982 2.428 14.063 1.00 98.81 74 ARG A N 1
ATOM 540 C CA . ARG A 1 74 ? -4.717 3.093 15.152 1.00 98.81 74 ARG A CA 1
ATOM 541 C C . ARG A 1 74 ? -6.128 3.477 14.725 1.00 98.81 74 ARG A C 1
ATOM 543 O O . ARG A 1 74 ? -7.070 3.105 15.415 1.00 98.81 74 ARG A O 1
ATOM 550 N N . ALA A 1 75 ? -6.284 4.104 13.557 1.00 98.75 75 ALA A N 1
ATOM 551 C CA . ALA A 1 75 ? -7.590 4.529 13.054 1.00 98.75 75 ALA A CA 1
ATOM 552 C C . ALA A 1 75 ? -8.607 3.371 12.980 1.00 98.75 75 ALA A C 1
ATOM 554 O O . ALA A 1 75 ? -9.766 3.527 13.365 1.00 98.75 75 ALA A O 1
ATOM 555 N N . PHE A 1 76 ? -8.182 2.186 12.529 1.00 98.75 76 PHE A N 1
ATOM 556 C CA . PHE A 1 76 ? -9.057 1.011 12.465 1.00 98.75 76 PHE A CA 1
ATOM 557 C C . PHE A 1 76 ? -9.242 0.319 13.826 1.00 98.75 76 PHE A C 1
ATOM 559 O O . PHE A 1 76 ? -10.354 -0.111 14.138 1.00 98.75 76 PHE A O 1
ATOM 566 N N . VAL A 1 77 ? -8.198 0.236 14.659 1.00 98.75 77 VAL A N 1
ATOM 567 C CA . VAL A 1 77 ? -8.278 -0.342 16.017 1.00 98.75 77 VAL A CA 1
ATOM 568 C C . VAL A 1 77 ? -9.211 0.475 16.916 1.00 98.75 77 VAL A C 1
ATOM 570 O O . VAL A 1 77 ? -10.067 -0.090 17.601 1.00 98.75 77 VAL A O 1
ATOM 573 N N . GLU A 1 78 ? -9.103 1.804 16.898 1.00 98.50 78 GLU A N 1
ATOM 574 C CA . GLU A 1 78 ? -9.978 2.711 17.652 1.00 98.50 78 GLU A CA 1
ATOM 575 C C . GLU A 1 78 ? -11.436 2.580 17.205 1.00 98.50 78 GLU A C 1
ATOM 577 O O . GLU A 1 78 ? -12.350 2.563 18.036 1.00 98.50 78 GLU A O 1
ATOM 582 N N . ALA A 1 79 ? -11.642 2.345 15.907 1.00 98.31 79 ALA A N 1
ATOM 583 C CA . ALA A 1 79 ? -12.931 2.012 15.318 1.00 98.31 79 ALA A CA 1
ATOM 584 C C . ALA A 1 79 ? -13.361 0.539 15.533 1.00 98.31 79 ALA A C 1
ATOM 586 O O . ALA A 1 79 ? -14.314 0.068 14.910 1.00 98.31 79 ALA A O 1
ATOM 587 N N . LYS A 1 80 ? -12.707 -0.170 16.465 1.00 98.62 80 LYS A N 1
ATOM 588 C CA . LYS A 1 80 ? -13.031 -1.523 16.953 1.00 98.62 80 LYS A CA 1
ATOM 589 C C . LYS A 1 80 ? -12.835 -2.651 15.931 1.00 98.62 80 LYS A C 1
ATOM 591 O O . LYS A 1 80 ? -13.499 -3.682 16.048 1.00 98.62 80 LYS A O 1
ATOM 596 N N . ALA A 1 81 ? -11.943 -2.487 14.956 1.00 98.69 81 ALA A N 1
ATOM 597 C CA . ALA A 1 81 ? -11.527 -3.577 14.073 1.00 98.69 81 ALA A CA 1
ATOM 598 C C . ALA A 1 81 ? -10.460 -4.483 14.708 1.00 98.69 81 ALA A C 1
ATOM 600 O O . ALA A 1 81 ? -9.636 -4.044 15.510 1.00 98.69 81 ALA A O 1
ATOM 601 N N . GLU A 1 82 ? -10.408 -5.735 14.256 1.00 98.75 82 GLU A N 1
ATOM 602 C CA . GLU A 1 82 ? -9.251 -6.612 14.432 1.00 98.75 82 GLU A CA 1
ATOM 603 C C . GLU A 1 82 ? -8.267 -6.363 13.282 1.00 98.75 82 GLU A C 1
ATOM 605 O O . GLU A 1 82 ? -8.535 -6.745 12.142 1.00 98.75 82 GLU A O 1
ATOM 610 N N . VAL A 1 83 ? -7.129 -5.718 13.557 1.00 98.88 83 VAL A N 1
ATOM 611 C CA . VAL A 1 83 ? -6.181 -5.323 12.503 1.00 98.88 83 VAL A CA 1
ATOM 612 C C . VAL A 1 83 ? -5.024 -6.314 12.381 1.00 98.88 83 VAL A C 1
ATOM 614 O O . VAL A 1 83 ? -4.331 -6.605 13.357 1.00 98.88 83 VAL A O 1
ATOM 617 N N . ALA A 1 84 ? -4.775 -6.804 11.166 1.00 98.88 84 ALA A N 1
ATOM 618 C CA . ALA A 1 84 ? -3.618 -7.627 10.824 1.00 98.88 84 ALA A CA 1
ATOM 619 C C . ALA A 1 84 ? -2.681 -6.887 9.861 1.00 98.88 84 ALA A C 1
ATOM 621 O O . ALA A 1 84 ? -3.135 -6.243 8.916 1.00 98.88 84 ALA A O 1
ATOM 622 N N . VAL A 1 85 ? -1.371 -7.019 10.084 1.00 98.94 85 VAL A N 1
ATOM 623 C CA . VAL A 1 85 ? -0.325 -6.435 9.230 1.00 98.94 85 VAL A CA 1
ATOM 624 C C . VAL A 1 85 ? 0.650 -7.518 8.798 1.00 98.94 85 VAL A C 1
ATOM 626 O O . VAL A 1 85 ? 1.229 -8.227 9.627 1.00 98.94 85 VAL A O 1
ATOM 629 N N . PHE A 1 86 ? 0.833 -7.637 7.487 1.00 98.75 86 PHE A N 1
ATOM 630 C CA . PHE A 1 86 ? 1.779 -8.558 6.876 1.00 98.75 86 PHE A CA 1
ATOM 631 C C . PHE A 1 86 ? 2.121 -8.139 5.443 1.00 98.75 86 PHE A C 1
ATOM 633 O O . PHE A 1 86 ? 1.377 -7.425 4.771 1.00 98.75 86 PHE A O 1
ATOM 640 N N . ASP A 1 87 ? 3.255 -8.642 4.979 1.00 98.50 87 ASP A N 1
ATOM 641 C CA . ASP A 1 87 ? 3.768 -8.538 3.622 1.00 98.50 87 ASP A CA 1
ATOM 642 C C . ASP A 1 87 ? 4.727 -9.705 3.324 1.00 98.50 87 ASP A C 1
ATOM 644 O O . ASP A 1 87 ? 5.460 -10.166 4.210 1.00 98.50 87 ASP A O 1
ATOM 648 N N . ASN A 1 88 ? 4.726 -10.179 2.076 1.00 98.00 88 ASN A N 1
ATOM 649 C CA . ASN A 1 88 ? 5.645 -11.191 1.571 1.00 98.00 88 ASN A CA 1
ATOM 650 C C . ASN A 1 88 ? 6.893 -10.488 1.028 1.00 98.00 88 ASN A C 1
ATOM 652 O O . ASN A 1 88 ? 6.881 -9.898 -0.055 1.00 98.00 88 ASN A O 1
ATOM 656 N N . THR A 1 89 ? 7.981 -10.546 1.780 1.00 97.50 89 THR A N 1
ATOM 657 C CA . THR A 1 89 ? 9.169 -9.712 1.573 1.00 97.50 89 THR A CA 1
ATOM 658 C C . THR A 1 89 ? 10.072 -10.236 0.452 1.00 97.50 89 THR A C 1
ATOM 660 O O . THR A 1 89 ? 9.981 -11.399 0.059 1.00 97.50 89 THR A O 1
ATOM 663 N N . CYS A 1 90 ? 10.949 -9.393 -0.101 1.00 96.19 90 CYS A N 1
ATOM 664 C CA . CYS A 1 90 ? 11.965 -9.806 -1.082 1.00 96.19 90 CYS A CA 1
ATOM 665 C C . CYS A 1 90 ? 13.276 -10.234 -0.404 1.00 96.19 90 CYS A C 1
ATOM 667 O O . CYS A 1 90 ? 13.953 -11.145 -0.878 1.00 96.19 90 CYS A O 1
ATOM 669 N N . ASN A 1 91 ? 13.654 -9.576 0.697 1.00 97.06 91 ASN A N 1
ATOM 670 C CA . ASN A 1 91 ? 14.731 -10.045 1.572 1.00 97.06 91 ASN A CA 1
ATOM 671 C C . ASN A 1 91 ? 14.169 -10.895 2.724 1.00 97.06 91 ASN A C 1
ATOM 673 O O . ASN A 1 91 ? 12.980 -11.200 2.761 1.00 97.06 91 ASN A O 1
ATOM 677 N N . ALA A 1 92 ? 15.025 -11.309 3.661 1.00 97.56 92 ALA A N 1
ATOM 678 C CA . ALA A 1 92 ? 14.605 -12.092 4.821 1.00 97.56 92 ALA A CA 1
ATOM 679 C C . ALA A 1 92 ? 13.582 -11.317 5.672 1.00 97.56 92 ALA A C 1
ATOM 681 O O . ALA A 1 92 ? 13.908 -10.252 6.201 1.00 97.56 92 ALA A O 1
ATOM 682 N N . ALA A 1 93 ? 12.381 -11.881 5.843 1.00 97.56 93 ALA A N 1
ATOM 683 C CA . ALA A 1 93 ? 11.234 -11.194 6.442 1.00 97.56 93 ALA A CA 1
ATOM 684 C C . ALA A 1 93 ? 11.539 -10.574 7.811 1.00 97.56 93 ALA A C 1
ATOM 686 O O . ALA A 1 93 ? 11.260 -9.401 8.029 1.00 97.56 93 ALA A O 1
ATOM 687 N N . GLN A 1 94 ? 12.213 -11.310 8.701 1.00 97.56 94 GLN A N 1
ATOM 688 C CA . GLN A 1 94 ? 12.592 -10.796 10.024 1.00 97.56 94 GLN A CA 1
ATOM 689 C C . GLN A 1 94 ? 13.435 -9.515 9.956 1.00 97.56 94 GLN A C 1
ATOM 691 O O . GLN A 1 94 ? 13.297 -8.645 10.812 1.00 97.56 94 GLN A O 1
ATOM 696 N N . ARG A 1 95 ? 14.314 -9.386 8.952 1.00 98.25 95 ARG A N 1
ATOM 697 C CA . ARG A 1 95 ? 15.144 -8.187 8.787 1.00 98.25 95 ARG A CA 1
ATOM 698 C C . ARG A 1 95 ? 14.338 -7.039 8.198 1.00 98.25 95 ARG A C 1
ATOM 700 O O . ARG A 1 95 ? 14.407 -5.945 8.739 1.00 98.25 95 ARG A O 1
ATOM 707 N N . CYS A 1 96 ? 13.524 -7.301 7.176 1.00 98.62 96 CYS A N 1
ATOM 708 C CA . CYS A 1 96 ? 12.634 -6.304 6.579 1.00 98.62 96 CYS A CA 1
ATOM 709 C C . CYS A 1 96 ? 11.692 -5.677 7.615 1.00 98.62 96 CYS A C 1
ATOM 711 O O . CYS A 1 96 ? 11.661 -4.462 7.776 1.00 98.62 96 CYS A O 1
ATOM 713 N N . TYR A 1 97 ? 10.977 -6.508 8.373 1.00 98.69 97 TYR A N 1
ATOM 714 C CA . TYR A 1 97 ? 9.990 -6.073 9.366 1.00 98.69 97 TYR A CA 1
ATOM 715 C C . TYR A 1 97 ? 10.622 -5.255 10.496 1.00 98.69 97 TYR A C 1
ATOM 717 O O . TYR A 1 97 ? 10.096 -4.208 10.870 1.00 98.69 97 TYR A O 1
ATOM 725 N N . ARG A 1 98 ? 11.782 -5.698 10.998 1.00 98.50 98 ARG A N 1
ATOM 726 C CA . ARG A 1 98 ? 12.509 -5.000 12.061 1.00 98.50 98 ARG A CA 1
ATOM 727 C C . ARG A 1 98 ? 13.160 -3.712 11.567 1.00 98.50 98 ARG A C 1
ATOM 729 O O . ARG A 1 98 ? 13.024 -2.675 12.201 1.00 98.50 98 ARG A O 1
ATOM 736 N N . ARG A 1 99 ? 13.908 -3.771 10.462 1.00 98.06 99 ARG A N 1
ATOM 737 C CA . ARG A 1 99 ? 14.751 -2.657 10.003 1.00 98.06 99 ARG A CA 1
ATOM 738 C C . ARG A 1 99 ? 13.933 -1.510 9.416 1.00 98.06 99 ARG A C 1
ATOM 740 O O . ARG A 1 99 ? 14.332 -0.362 9.591 1.00 98.06 99 ARG A O 1
ATOM 747 N N . SER A 1 100 ? 12.790 -1.812 8.798 1.00 98.50 100 SER A N 1
ATOM 748 C CA . SER A 1 100 ? 11.826 -0.796 8.354 1.00 98.50 100 SER A CA 1
ATOM 749 C C . SER A 1 100 ? 11.125 -0.091 9.519 1.00 98.50 100 SER A C 1
ATOM 751 O O . SER A 1 100 ? 10.494 0.935 9.308 1.00 98.50 100 SER A O 1
ATOM 753 N N . GLY A 1 101 ? 11.200 -0.627 10.744 1.00 98.75 101 GLY A N 1
ATOM 754 C CA . GLY A 1 101 ? 10.460 -0.125 11.907 1.00 98.75 101 GLY A CA 1
ATOM 755 C C . GLY A 1 101 ? 8.963 -0.457 11.891 1.00 98.75 101 GLY A C 1
ATOM 756 O O . GLY A 1 101 ? 8.273 -0.206 12.877 1.00 98.75 101 GLY A O 1
ATOM 757 N N . ILE A 1 102 ? 8.451 -1.060 10.812 1.00 98.88 102 ILE A N 1
ATOM 758 C CA . ILE A 1 102 ? 7.019 -1.328 10.634 1.00 98.88 102 ILE A CA 1
ATOM 759 C C . ILE A 1 102 ? 6.506 -2.345 11.656 1.00 98.88 102 ILE A C 1
ATOM 761 O O . ILE A 1 102 ? 5.386 -2.199 12.142 1.00 98.88 102 ILE A O 1
ATOM 765 N N . GLU A 1 103 ? 7.301 -3.361 12.015 1.00 98.81 103 GLU A N 1
ATOM 766 C CA . GLU A 1 103 ? 6.872 -4.348 13.012 1.00 98.81 103 GLU A CA 1
ATOM 767 C C . GLU A 1 103 ? 6.572 -3.710 14.366 1.00 98.81 103 GLU A C 1
ATOM 769 O O . GLU A 1 103 ? 5.509 -3.953 14.934 1.00 98.81 103 GLU A O 1
ATOM 774 N N . GLU A 1 104 ? 7.496 -2.901 14.876 1.00 98.81 104 GLU A N 1
ATOM 775 C CA . GLU A 1 104 ? 7.334 -2.235 16.165 1.00 98.81 104 GLU A CA 1
ATOM 776 C C . GLU A 1 104 ? 6.180 -1.230 16.113 1.00 98.81 104 GLU A C 1
ATOM 778 O O . GLU A 1 104 ? 5.280 -1.280 16.952 1.00 98.81 104 GLU A O 1
ATOM 783 N N . ALA A 1 105 ? 6.148 -0.383 15.082 1.00 98.88 105 ALA A N 1
ATOM 784 C CA . ALA A 1 105 ? 5.139 0.658 14.928 1.00 98.88 105 ALA A CA 1
ATOM 785 C C . ALA A 1 105 ? 3.712 0.082 14.830 1.00 98.88 105 ALA A C 1
ATOM 787 O O . ALA A 1 105 ? 2.801 0.545 15.520 1.00 98.88 105 ALA A O 1
ATOM 788 N N . ALA A 1 106 ? 3.518 -0.978 14.039 1.00 98.88 106 ALA A N 1
ATOM 789 C CA . ALA A 1 106 ? 2.221 -1.633 13.895 1.00 98.88 106 ALA A CA 1
ATOM 790 C C . ALA A 1 106 ? 1.792 -2.384 15.168 1.00 98.88 106 ALA A C 1
ATOM 792 O O . ALA A 1 106 ? 0.620 -2.316 15.544 1.00 98.88 106 ALA A O 1
ATOM 793 N N . ARG A 1 107 ? 2.714 -3.077 15.860 1.00 98.81 107 ARG A N 1
ATOM 794 C CA . ARG A 1 107 ? 2.406 -3.750 17.138 1.00 98.81 107 ARG A CA 1
ATOM 795 C C . ARG A 1 107 ? 2.003 -2.745 18.213 1.00 98.81 107 ARG A C 1
ATOM 797 O O . ARG A 1 107 ? 0.991 -2.954 18.874 1.00 98.81 107 ARG A O 1
ATOM 804 N N . ASN A 1 108 ? 2.750 -1.650 18.345 1.00 98.81 108 ASN A N 1
ATOM 805 C CA . ASN A 1 108 ? 2.464 -0.594 19.319 1.00 98.81 108 ASN A CA 1
ATOM 806 C C . ASN A 1 108 ? 1.122 0.102 19.040 1.00 98.81 108 ASN A C 1
ATOM 808 O O . ASN A 1 108 ? 0.448 0.530 19.971 1.00 98.81 108 ASN A O 1
ATOM 812 N N . ALA A 1 109 ? 0.703 0.166 17.773 1.00 98.81 109 ALA A N 1
ATOM 813 C CA . ALA A 1 109 ? -0.608 0.667 17.366 1.00 98.81 109 ALA A CA 1
ATOM 814 C C . ALA A 1 109 ? -1.768 -0.331 17.584 1.00 98.81 109 ALA A C 1
ATOM 816 O O . ALA A 1 109 ? -2.924 0.034 17.384 1.00 98.81 109 ALA A O 1
ATOM 817 N N . GLY A 1 110 ? -1.488 -1.575 17.992 1.00 98.75 110 GLY A N 1
ATOM 818 C CA . GLY A 1 110 ? -2.502 -2.587 18.312 1.00 98.75 110 GLY A CA 1
ATOM 819 C C . GLY A 1 110 ? -2.762 -3.634 17.224 1.00 98.75 110 GLY A C 1
ATOM 820 O O . GLY A 1 110 ? -3.690 -4.429 17.366 1.00 98.75 110 GLY A O 1
ATOM 821 N N . ALA A 1 111 ? -1.963 -3.687 16.151 1.00 98.81 111 ALA A N 1
ATOM 822 C CA . ALA A 1 111 ? -2.115 -4.718 15.126 1.00 98.81 111 ALA A CA 1
ATOM 823 C C . ALA A 1 111 ? -1.493 -6.062 15.529 1.00 98.81 111 ALA A C 1
ATOM 825 O O . ALA A 1 111 ? -0.438 -6.152 16.166 1.00 98.81 111 ALA A O 1
ATOM 826 N N . LYS A 1 112 ? -2.075 -7.138 14.998 1.00 98.75 112 LYS A N 1
ATOM 827 C CA . LYS A 1 112 ? -1.419 -8.440 14.903 1.00 98.75 112 LYS A CA 1
ATOM 828 C C . LYS A 1 112 ? -0.460 -8.445 13.710 1.00 98.75 112 LYS A C 1
ATOM 830 O O . LYS A 1 112 ? -0.877 -8.605 12.565 1.00 98.75 112 LYS A O 1
ATOM 835 N N . VAL A 1 113 ? 0.835 -8.319 13.988 1.00 98.75 113 VAL A N 1
ATOM 836 C CA . VAL A 1 113 ? 1.892 -8.443 12.971 1.00 98.75 113 VAL A CA 1
ATOM 837 C C . VAL A 1 113 ? 2.348 -9.898 12.852 1.00 98.75 113 VAL A C 1
ATOM 839 O O . VAL A 1 113 ? 2.746 -10.511 13.853 1.00 98.75 113 VAL A O 1
ATOM 842 N N . SER A 1 114 ? 2.317 -10.450 11.638 1.00 97.12 114 SER A N 1
ATOM 843 C CA . SER A 1 114 ? 2.708 -11.839 11.358 1.00 97.12 114 SER A CA 1
ATOM 844 C C . SER A 1 114 ? 3.509 -11.974 10.069 1.00 97.12 114 SER A C 1
ATOM 846 O O . SER A 1 114 ? 3.221 -11.304 9.084 1.00 97.12 114 SER A O 1
ATOM 848 N N . PHE A 1 115 ? 4.454 -12.913 10.043 1.00 97.44 115 PHE A N 1
ATOM 849 C CA . PHE A 1 115 ? 5.055 -13.378 8.793 1.00 97.44 115 PHE A CA 1
ATOM 850 C C . PHE A 1 115 ? 4.098 -14.313 8.047 1.00 97.44 115 PHE A C 1
ATOM 852 O O . PHE A 1 115 ? 3.174 -14.865 8.643 1.00 97.44 115 PHE A O 1
ATOM 859 N N . MET A 1 116 ? 4.343 -14.511 6.754 1.00 97.31 116 MET A N 1
ATOM 860 C CA . MET A 1 116 ? 3.486 -15.301 5.870 1.00 97.31 116 MET A CA 1
ATOM 861 C C . MET A 1 116 ? 4.116 -16.677 5.606 1.00 97.31 116 MET A C 1
ATOM 863 O O . MET A 1 116 ? 4.954 -16.794 4.713 1.00 97.31 116 MET A O 1
ATOM 867 N N . PRO A 1 117 ? 3.783 -17.720 6.387 1.00 95.94 117 PRO A N 1
ATOM 868 C CA . PRO A 1 117 ? 4.311 -19.059 6.148 1.00 95.94 117 PRO A CA 1
ATOM 869 C C . PRO A 1 117 ? 3.731 -19.662 4.861 1.00 95.94 117 PRO A C 1
ATOM 871 O O . PRO A 1 117 ? 2.548 -19.491 4.568 1.00 95.94 117 PRO A O 1
ATOM 874 N N . GLU A 1 118 ? 4.550 -20.428 4.135 1.00 94.88 118 GLU A N 1
ATOM 875 C CA . GLU A 1 118 ? 4.198 -20.985 2.815 1.00 94.88 118 GLU A CA 1
ATOM 876 C C . GLU A 1 118 ? 2.905 -21.821 2.841 1.00 94.88 118 GLU A C 1
ATOM 878 O O . GLU A 1 118 ? 2.088 -21.748 1.930 1.00 94.88 118 GLU A O 1
ATOM 883 N N . ILE A 1 119 ? 2.660 -22.550 3.937 1.00 97.12 119 ILE A N 1
ATOM 884 C CA . ILE A 1 119 ? 1.474 -23.406 4.122 1.00 97.12 119 ILE A CA 1
ATOM 885 C C . ILE A 1 119 ? 0.139 -22.641 4.106 1.00 97.12 119 ILE A C 1
ATOM 887 O O . ILE A 1 119 ? -0.927 -23.246 4.025 1.00 97.12 119 ILE A O 1
ATOM 891 N N . LEU A 1 120 ? 0.179 -21.313 4.233 1.00 97.81 120 LEU A N 1
ATOM 892 C CA . LEU A 1 120 ? -1.004 -20.457 4.221 1.00 97.81 120 LEU A CA 1
ATOM 893 C C . LEU A 1 120 ? -1.269 -19.806 2.862 1.00 97.81 120 LEU A C 1
ATOM 895 O O . LEU A 1 120 ? -2.231 -19.050 2.742 1.00 97.81 120 LEU A O 1
ATOM 899 N N . PHE A 1 121 ? -0.462 -20.084 1.842 1.00 98.50 121 PHE A N 1
ATOM 900 C CA . PHE A 1 121 ? -0.793 -19.713 0.474 1.00 98.50 121 PHE A CA 1
ATOM 901 C C . PHE A 1 121 ? -1.672 -20.789 -0.158 1.00 98.50 121 PHE A C 1
ATOM 903 O O . PHE A 1 121 ? -1.436 -21.984 0.003 1.00 98.50 121 PHE A O 1
ATOM 910 N N . GLN A 1 122 ? -2.697 -20.355 -0.883 1.00 97.56 122 GLN A N 1
ATOM 911 C CA . GLN A 1 122 ? -3.608 -21.234 -1.606 1.00 97.56 122 GLN A CA 1
ATOM 912 C C . GLN A 1 122 ? -3.738 -20.765 -3.049 1.00 97.56 122 GLN A C 1
ATOM 914 O O . GLN A 1 122 ? -3.861 -19.564 -3.293 1.00 97.56 122 GLN A O 1
ATOM 919 N N . ASP A 1 123 ? -3.724 -21.702 -3.996 1.00 98.19 123 ASP A N 1
ATOM 920 C CA . ASP A 1 123 ? -4.066 -21.394 -5.383 1.00 98.19 123 ASP A CA 1
ATOM 921 C C . ASP A 1 123 ? -5.507 -20.867 -5.433 1.00 98.19 123 ASP A C 1
ATOM 923 O O . ASP A 1 123 ? -6.428 -21.485 -4.894 1.00 98.19 123 ASP A O 1
ATOM 927 N N . ILE A 1 124 ? -5.689 -19.716 -6.075 1.00 98.12 124 ILE A N 1
ATOM 928 C CA . ILE A 1 124 ? -6.999 -19.225 -6.500 1.00 98.12 124 ILE A CA 1
ATOM 929 C C . ILE A 1 124 ? -7.086 -19.292 -8.019 1.00 98.12 124 ILE A C 1
ATOM 931 O O . ILE A 1 124 ? -6.074 -19.129 -8.708 1.00 98.12 124 ILE A O 1
ATOM 935 N N . ASP A 1 125 ? -8.294 -19.490 -8.533 1.00 98.12 125 ASP A N 1
ATOM 936 C CA . ASP A 1 125 ? -8.562 -19.373 -9.961 1.00 98.12 125 ASP A CA 1
ATOM 937 C C . ASP A 1 125 ? -8.540 -17.904 -10.394 1.00 98.12 125 ASP A C 1
ATOM 939 O O . ASP A 1 125 ? -8.985 -17.009 -9.672 1.00 98.12 125 ASP A O 1
ATOM 943 N N . LEU A 1 126 ? -8.033 -17.667 -11.602 1.00 97.75 126 LEU A N 1
ATOM 944 C CA . LEU A 1 126 ? -8.008 -16.363 -12.260 1.00 97.75 126 LEU A CA 1
ATOM 945 C C . LEU A 1 126 ? -8.932 -16.433 -13.486 1.00 97.75 126 LEU A C 1
ATOM 947 O O . LEU A 1 126 ? -8.444 -16.598 -14.609 1.00 97.75 126 LEU A O 1
ATOM 951 N N . PRO A 1 127 ? -10.265 -16.369 -13.299 1.00 94.62 127 PRO A N 1
ATOM 952 C CA . PRO A 1 127 ? -11.224 -16.570 -14.388 1.00 94.62 127 PRO A CA 1
ATOM 953 C C . PRO A 1 127 ? -11.058 -15.532 -15.504 1.00 94.62 127 PRO A C 1
ATOM 955 O O . PRO A 1 127 ? -11.105 -15.879 -16.682 1.00 94.62 127 PRO A O 1
ATOM 958 N N . ASP A 1 128 ? -10.751 -14.288 -15.130 1.00 93.31 128 ASP A N 1
ATOM 959 C CA . ASP A 1 128 ? -10.486 -13.188 -16.062 1.00 93.31 128 ASP A CA 1
ATOM 960 C C . ASP A 1 128 ? -9.012 -13.117 -16.496 1.00 93.31 128 ASP A C 1
ATOM 962 O O . ASP A 1 128 ? -8.586 -12.158 -17.139 1.00 93.31 128 ASP A O 1
ATOM 966 N N . GLY A 1 129 ? -8.184 -14.086 -16.104 1.00 95.31 129 GLY A N 1
ATOM 967 C CA . GLY A 1 129 ? -6.761 -14.090 -16.410 1.00 95.31 129 GLY A CA 1
ATOM 968 C C . GLY A 1 129 ? -6.494 -14.315 -17.902 1.00 95.31 129 GLY A C 1
ATOM 969 O O . GLY A 1 129 ? -6.942 -15.304 -18.489 1.00 95.31 129 GLY A O 1
ATOM 970 N N . VAL A 1 130 ? -5.743 -13.413 -18.528 1.00 95.50 130 VAL A N 1
ATOM 971 C CA . VAL A 1 130 ? -5.355 -13.467 -19.943 1.00 95.50 130 VAL A CA 1
ATOM 972 C C . VAL A 1 130 ? -4.200 -14.449 -20.147 1.00 95.50 130 VAL A C 1
ATOM 974 O O . VAL A 1 130 ? -4.246 -15.279 -21.054 1.00 95.50 130 VAL A O 1
ATOM 977 N N . VAL A 1 131 ? -3.187 -14.394 -19.280 1.00 97.00 131 VAL A N 1
ATOM 978 C CA . VAL A 1 131 ? -1.952 -15.187 -19.355 1.00 97.00 131 VAL A CA 1
ATOM 979 C C . VAL A 1 131 ? -1.929 -16.283 -18.293 1.00 97.00 131 VAL A C 1
ATOM 981 O O . VAL A 1 131 ? -1.562 -17.422 -18.584 1.00 97.00 131 VAL A O 1
ATOM 984 N N . LEU A 1 132 ? -2.295 -15.952 -17.056 1.00 97.50 132 LEU A N 1
ATOM 985 C CA . LEU A 1 132 ? -2.301 -16.878 -15.924 1.00 97.50 132 LEU A CA 1
ATOM 986 C C . LEU A 1 132 ? -3.725 -17.350 -15.637 1.00 97.50 132 LEU A C 1
ATOM 988 O O . LEU A 1 132 ? -4.666 -16.574 -15.731 1.00 97.50 132 LEU A O 1
ATOM 992 N N . LYS A 1 133 ? -3.885 -18.626 -15.274 1.00 97.50 133 LYS A N 1
ATOM 993 C CA . LYS A 1 133 ? -5.199 -19.219 -14.951 1.00 97.50 133 LYS A CA 1
ATOM 994 C C . LYS A 1 133 ? -5.405 -19.500 -13.471 1.00 97.50 133 LYS A C 1
ATOM 996 O O . LYS A 1 133 ? -6.538 -19.636 -13.032 1.00 97.50 133 LYS A O 1
ATOM 1001 N N . LYS A 1 134 ? -4.316 -19.556 -12.710 1.00 98.00 134 LYS A N 1
ATOM 1002 C CA . LYS A 1 134 ? -4.322 -19.702 -11.260 1.00 98.00 134 LYS A CA 1
ATOM 1003 C C . LYS A 1 134 ? -3.067 -19.086 -10.663 1.00 98.00 134 LYS A C 1
ATOM 1005 O O . LYS A 1 134 ? -2.043 -19.007 -11.353 1.00 98.00 134 LYS A O 1
ATOM 1010 N N . TRP A 1 135 ? -3.130 -18.679 -9.402 1.00 98.56 135 TRP A N 1
ATOM 1011 C CA . TRP A 1 135 ? -1.956 -18.210 -8.669 1.00 98.56 135 TRP A CA 1
ATOM 1012 C C . TRP A 1 135 ? -2.116 -18.392 -7.153 1.00 98.56 135 TRP A C 1
ATOM 1014 O O . TRP A 1 135 ? -3.220 -18.183 -6.645 1.00 98.56 135 TRP A O 1
ATOM 1024 N N . PRO A 1 136 ? -1.046 -18.728 -6.408 1.00 98.50 136 PRO A N 1
ATOM 1025 C CA . PRO A 1 136 ? -1.108 -18.829 -4.956 1.00 98.50 136 PRO A CA 1
ATOM 1026 C C . PRO A 1 136 ? -1.213 -17.449 -4.298 1.00 98.50 136 PRO A C 1
ATOM 1028 O O . PRO A 1 136 ? -0.331 -16.604 -4.466 1.00 98.50 136 PRO A O 1
ATOM 1031 N N . ILE A 1 137 ? -2.256 -17.230 -3.498 1.00 98.69 137 ILE A N 1
ATOM 1032 C CA . ILE A 1 137 ? -2.475 -16.010 -2.710 1.00 98.69 137 ILE A CA 1
ATOM 1033 C C . ILE A 1 137 ? -2.576 -16.358 -1.227 1.00 98.69 137 ILE A C 1
ATOM 1035 O O . ILE A 1 137 ? -3.077 -17.415 -0.842 1.00 98.69 137 ILE A O 1
ATOM 1039 N N . TYR A 1 138 ? -2.078 -15.461 -0.380 1.00 98.69 138 TYR A N 1
ATOM 1040 C CA . TYR A 1 138 ? -2.111 -15.639 1.062 1.00 98.69 138 TYR A CA 1
ATOM 1041 C C . TYR A 1 138 ? -3.540 -15.675 1.596 1.00 98.69 138 TYR A C 1
ATOM 1043 O O . TYR A 1 138 ? -4.307 -14.719 1.460 1.00 98.69 138 TYR A O 1
ATOM 1051 N N . ARG A 1 139 ? -3.883 -16.778 2.256 1.00 98.38 139 ARG A N 1
ATOM 1052 C CA . ARG A 1 139 ? -5.230 -17.070 2.742 1.00 98.38 139 ARG A CA 1
ATOM 1053 C C . ARG A 1 139 ? -5.791 -15.978 3.642 1.00 98.38 139 ARG A C 1
ATOM 1055 O O . ARG A 1 139 ? -6.965 -15.649 3.521 1.00 98.38 139 ARG A O 1
ATOM 1062 N N . ASP A 1 140 ? -4.991 -15.426 4.550 1.00 98.19 140 ASP A N 1
ATOM 1063 C CA . ASP A 1 140 ? -5.519 -14.454 5.512 1.00 98.19 140 ASP A CA 1
ATOM 1064 C C . ASP A 1 140 ? -5.814 -13.094 4.846 1.00 98.19 140 ASP A C 1
ATOM 1066 O O . ASP A 1 140 ? -6.668 -12.364 5.335 1.00 98.19 140 ASP A O 1
ATOM 1070 N N . TYR A 1 141 ? -5.209 -12.791 3.685 1.00 98.62 141 TYR A N 1
ATOM 1071 C CA . TYR A 1 141 ? -5.619 -11.651 2.852 1.00 98.62 141 TYR A CA 1
ATOM 1072 C C . TYR A 1 141 ? -6.983 -11.895 2.192 1.00 98.62 141 TYR A C 1
ATOM 1074 O O . TYR A 1 141 ? -7.821 -11.000 2.149 1.00 98.62 141 TYR A O 1
ATOM 1082 N N . LEU A 1 142 ? -7.222 -13.119 1.708 1.00 98.12 142 LEU A N 1
ATOM 1083 C CA . LEU A 1 142 ? -8.491 -13.514 1.079 1.00 98.12 142 LEU A CA 1
ATOM 1084 C C . LEU A 1 142 ? -9.659 -13.576 2.073 1.00 98.12 142 LEU A C 1
ATOM 1086 O O . LEU A 1 142 ? -10.806 -13.409 1.678 1.00 98.12 142 LEU A O 1
ATOM 1090 N N . LYS A 1 143 ? -9.371 -13.856 3.348 1.00 98.00 143 LYS A N 1
ATOM 1091 C CA . LYS A 1 143 ? -10.365 -13.980 4.427 1.00 98.00 143 LYS A CA 1
ATOM 1092 C C . LYS A 1 143 ? -10.648 -12.672 5.168 1.00 98.00 143 LYS A C 1
ATOM 1094 O O . LYS A 1 143 ? -11.395 -12.699 6.143 1.00 98.00 143 LYS A O 1
ATOM 1099 N N . ALA A 1 144 ? -10.005 -11.575 4.780 1.00 98.25 144 ALA A N 1
ATOM 1100 C CA . ALA A 1 144 ? -10.239 -10.277 5.393 1.00 98.25 144 ALA A CA 1
ATOM 1101 C C . ALA A 1 144 ? -11.640 -9.761 5.039 1.00 98.25 144 ALA A C 1
ATOM 1103 O O . ALA A 1 144 ? -12.083 -9.902 3.901 1.00 98.25 144 ALA A O 1
ATOM 1104 N N . ASP A 1 145 ? -12.301 -9.116 5.997 1.00 98.50 145 ASP A N 1
ATOM 1105 C CA . ASP A 1 145 ? -13.571 -8.419 5.758 1.00 98.50 145 ASP A CA 1
ATOM 1106 C C . ASP A 1 145 ? -13.341 -7.054 5.088 1.00 98.50 145 ASP A C 1
ATOM 1108 O O . ASP A 1 145 ? -14.245 -6.492 4.468 1.00 98.50 145 ASP A O 1
ATOM 1112 N N . LEU A 1 146 ? -12.134 -6.501 5.254 1.00 98.38 146 LEU A N 1
ATOM 1113 C CA . LEU A 1 146 ? -11.686 -5.254 4.646 1.00 98.38 146 LEU A CA 1
ATOM 1114 C C . LEU A 1 146 ? -10.175 -5.299 4.389 1.00 98.38 146 LEU A C 1
ATOM 1116 O O . LEU A 1 146 ? -9.390 -5.681 5.259 1.00 98.38 146 LEU A O 1
ATOM 1120 N N . ARG A 1 147 ? -9.756 -4.858 3.207 1.00 98.75 147 ARG A N 1
ATOM 1121 C CA . ARG A 1 147 ? -8.370 -4.806 2.747 1.00 98.75 147 ARG A CA 1
ATOM 1122 C C . ARG A 1 147 ? -7.985 -3.356 2.491 1.00 98.75 147 ARG A C 1
ATOM 1124 O O . ARG A 1 147 ? -8.471 -2.712 1.563 1.00 98.75 147 ARG A O 1
ATOM 1131 N N . VAL A 1 148 ? -7.057 -2.869 3.303 1.00 98.88 148 VAL A N 1
ATOM 1132 C CA . VAL A 1 148 ? -6.426 -1.559 3.172 1.00 98.88 148 VAL A CA 1
ATOM 1133 C C . VAL A 1 148 ? -5.022 -1.771 2.624 1.00 98.88 148 VAL A C 1
ATOM 1135 O O . VAL A 1 148 ? -4.143 -2.322 3.289 1.00 98.88 148 VAL A O 1
ATOM 1138 N N . ASN A 1 149 ? -4.805 -1.371 1.379 1.00 98.88 149 ASN A N 1
ATOM 1139 C CA . ASN A 1 149 ? -3.500 -1.423 0.736 1.00 98.88 149 ASN A CA 1
ATOM 1140 C C . ASN A 1 149 ? -2.735 -0.136 1.057 1.00 98.88 149 ASN A C 1
ATOM 1142 O O . ASN A 1 149 ? -3.240 0.952 0.794 1.00 98.88 149 ASN A O 1
ATOM 1146 N N . LEU A 1 150 ? -1.524 -0.255 1.599 1.00 98.88 150 LEU A N 1
ATOM 1147 C CA . LEU A 1 150 ? -0.726 0.886 2.062 1.00 98.88 150 LEU A CA 1
ATOM 1148 C C . LEU A 1 150 ? 0.639 0.939 1.337 1.00 98.88 150 LEU A C 1
ATOM 1150 O O . LEU A 1 150 ? 1.686 0.757 1.962 1.00 98.88 150 LEU A O 1
ATOM 1154 N N . PRO A 1 151 ? 0.656 1.060 -0.006 1.00 98.75 151 PRO A N 1
ATOM 1155 C CA . PRO A 1 151 ? 1.885 1.084 -0.802 1.00 98.75 151 PRO A CA 1
ATOM 1156 C C . PRO A 1 151 ? 2.749 2.323 -0.528 1.00 98.75 151 PRO A C 1
ATOM 1158 O O . PRO A 1 151 ? 2.256 3.337 -0.050 1.00 98.75 151 PRO A O 1
ATOM 1161 N N . ILE A 1 152 ? 4.015 2.261 -0.947 1.00 98.62 152 ILE A N 1
ATOM 1162 C CA . ILE A 1 152 ? 4.918 3.417 -1.057 1.00 98.62 152 ILE A CA 1
ATOM 1163 C C . ILE A 1 152 ? 5.130 3.805 -2.518 1.00 98.62 152 ILE A C 1
ATOM 1165 O O . ILE A 1 152 ? 5.324 2.929 -3.367 1.00 98.62 152 ILE A O 1
ATOM 1169 N N . LEU A 1 153 ? 5.152 5.110 -2.794 1.00 98.69 153 LEU A N 1
ATOM 1170 C CA . LEU A 1 153 ? 5.576 5.680 -4.063 1.00 98.69 153 LEU A CA 1
ATOM 1171 C C . LEU A 1 153 ? 7.106 5.659 -4.160 1.00 98.69 153 LEU A C 1
ATOM 1173 O O . LEU A 1 153 ? 7.807 6.321 -3.397 1.00 98.69 153 LEU A O 1
ATOM 1177 N N . LYS A 1 154 ? 7.640 4.920 -5.134 1.00 98.38 154 LYS A N 1
ATOM 1178 C CA . LYS A 1 154 ? 9.086 4.882 -5.412 1.00 98.38 154 LYS A CA 1
ATOM 1179 C C . LYS A 1 154 ? 9.400 4.488 -6.845 1.00 98.38 154 LYS A C 1
ATOM 1181 O O . LYS A 1 154 ? 8.621 3.804 -7.506 1.00 98.38 154 LYS A O 1
ATOM 1186 N N . HIS A 1 155 ? 10.600 4.829 -7.293 1.00 98.19 155 HIS A N 1
ATOM 1187 C CA . HIS A 1 155 ? 11.190 4.345 -8.530 1.00 98.19 155 HIS A CA 1
ATOM 1188 C C . HIS A 1 155 ? 11.234 2.815 -8.577 1.00 98.19 155 HIS A C 1
ATOM 1190 O O . HIS A 1 155 ? 11.533 2.143 -7.586 1.00 98.19 155 HIS A O 1
ATOM 1196 N N . HIS A 1 156 ? 11.031 2.251 -9.763 1.00 96.06 156 HIS A N 1
ATOM 1197 C CA . HIS A 1 156 ? 11.310 0.848 -10.027 1.00 96.06 156 HIS A CA 1
ATOM 1198 C C . HIS A 1 156 ? 11.868 0.696 -11.441 1.00 96.06 156 HIS A C 1
ATOM 1200 O O . HIS A 1 156 ? 11.191 1.030 -12.403 1.00 96.06 156 HIS A O 1
ATOM 1206 N N . SER A 1 157 ? 13.060 0.113 -11.590 1.00 92.31 157 SER A N 1
ATOM 1207 C CA . SER A 1 157 ? 13.737 -0.008 -12.895 1.00 92.31 157 SER A CA 1
ATOM 1208 C C . SER A 1 157 ? 12.889 -0.684 -13.981 1.00 92.31 157 SER A C 1
ATOM 1210 O O . SER A 1 157 ? 12.781 -0.172 -15.086 1.00 92.31 157 SER A O 1
ATOM 1212 N N . MET A 1 158 ? 12.255 -1.813 -13.654 1.00 91.12 158 MET A N 1
ATOM 1213 C CA . MET A 1 158 ? 11.390 -2.545 -14.588 1.00 91.12 158 MET A CA 1
ATOM 1214 C C . MET A 1 158 ? 9.982 -1.940 -14.739 1.00 91.12 158 MET A C 1
ATOM 1216 O O . MET A 1 158 ? 9.525 -1.732 -15.852 1.00 91.12 158 MET A O 1
ATOM 1220 N N . ALA A 1 159 ? 9.274 -1.691 -13.631 1.00 86.88 159 ALA A N 1
ATOM 1221 C CA . ALA A 1 159 ? 7.866 -1.274 -13.657 1.00 86.88 159 ALA A CA 1
ATOM 1222 C C . ALA A 1 159 ? 7.665 0.249 -13.819 1.00 86.88 159 ALA A C 1
ATOM 1224 O O . ALA A 1 159 ? 6.537 0.730 -13.778 1.00 86.88 159 ALA A O 1
ATOM 1225 N N . GLY A 1 160 ? 8.749 1.024 -13.916 1.00 93.56 160 GLY A N 1
ATOM 1226 C CA . GLY A 1 160 ? 8.752 2.487 -13.851 1.00 93.56 160 GLY A CA 1
ATOM 1227 C C . GLY A 1 160 ? 8.643 3.008 -12.416 1.00 93.56 160 GLY A C 1
ATOM 1228 O O . GLY A 1 160 ? 9.542 3.701 -11.932 1.00 93.56 160 GLY A O 1
ATOM 1229 N N . VAL A 1 161 ? 7.570 2.633 -11.718 1.00 95.56 161 VAL A N 1
ATOM 1230 C CA . VAL A 1 161 ? 7.273 3.022 -10.328 1.00 95.56 161 VAL A CA 1
ATOM 1231 C C . VAL A 1 161 ? 6.597 1.881 -9.557 1.00 95.56 161 VAL A C 1
ATOM 1233 O O . VAL A 1 161 ? 5.931 1.025 -10.138 1.00 95.56 161 VAL A O 1
ATOM 1236 N N . THR A 1 162 ? 6.790 1.847 -8.239 1.00 96.12 162 THR A N 1
ATOM 1237 C CA . THR A 1 162 ? 6.019 1.009 -7.305 1.00 96.12 162 THR A CA 1
ATOM 1238 C C . THR A 1 162 ? 4.927 1.855 -6.677 1.00 96.12 162 THR A C 1
ATOM 1240 O O . THR A 1 162 ? 5.229 2.956 -6.226 1.00 96.12 162 THR A O 1
ATOM 1243 N N . MET A 1 163 ? 3.698 1.332 -6.674 1.00 98.31 163 MET A N 1
ATOM 1244 C CA . MET A 1 163 ? 2.495 1.919 -6.071 1.00 98.31 163 MET A CA 1
ATOM 1245 C C . MET A 1 163 ? 1.512 0.784 -5.693 1.00 98.31 163 MET A C 1
ATOM 1247 O O . MET A 1 163 ? 1.945 -0.346 -5.445 1.00 98.31 163 MET A O 1
ATOM 1251 N N . GLY A 1 164 ? 0.210 1.054 -5.642 1.00 98.44 164 GLY A N 1
ATOM 1252 C CA . GLY A 1 164 ? -0.861 0.200 -5.139 1.00 98.44 164 GLY A CA 1
ATOM 1253 C C . GLY A 1 164 ? -1.004 -1.148 -5.820 1.00 98.44 164 GLY A C 1
ATOM 1254 O O . GLY A 1 164 ? -0.884 -2.165 -5.130 1.00 98.44 164 GLY A O 1
ATOM 1255 N N . LEU A 1 165 ? -1.221 -1.204 -7.137 1.00 98.50 165 LEU A N 1
ATOM 1256 C CA . LEU A 1 165 ? -1.451 -2.487 -7.817 1.00 98.50 165 LEU A CA 1
ATOM 1257 C C . LEU A 1 165 ? -0.230 -3.404 -7.698 1.00 98.50 165 LEU A C 1
ATOM 1259 O O . LEU A 1 165 ? -0.352 -4.590 -7.390 1.00 98.50 165 LEU A O 1
ATOM 1263 N N . LYS A 1 166 ? 0.975 -2.846 -7.858 1.00 97.88 166 LYS A N 1
ATOM 1264 C CA . LYS A 1 166 ? 2.221 -3.606 -7.705 1.00 97.88 166 LYS A CA 1
ATOM 1265 C C . LYS A 1 166 ? 2.448 -4.069 -6.264 1.00 97.88 166 LYS A C 1
ATOM 1267 O O . LYS A 1 166 ? 3.009 -5.147 -6.065 1.00 97.88 166 LYS A O 1
ATOM 1272 N N . ASN A 1 167 ? 2.009 -3.304 -5.263 1.00 98.62 167 ASN A N 1
ATOM 1273 C CA . ASN A 1 167 ? 2.166 -3.675 -3.857 1.00 98.62 167 ASN A CA 1
ATOM 1274 C C . ASN A 1 167 ? 1.458 -4.997 -3.531 1.00 98.62 167 ASN A C 1
ATOM 1276 O O . ASN A 1 167 ? 1.970 -5.782 -2.733 1.00 98.62 167 ASN A O 1
ATOM 1280 N N . LEU A 1 168 ? 0.356 -5.325 -4.214 1.00 98.50 168 LEU A N 1
ATOM 1281 C CA . LEU A 1 168 ? -0.356 -6.601 -4.053 1.00 98.50 168 LEU A CA 1
ATOM 1282 C C . LEU A 1 168 ? 0.505 -7.833 -4.398 1.00 98.50 168 LEU A C 1
ATOM 1284 O O . LEU A 1 168 ? 0.208 -8.933 -3.940 1.00 98.50 168 LEU A O 1
ATOM 1288 N N . MET A 1 169 ? 1.653 -7.674 -5.071 1.00 97.88 169 MET A N 1
ATOM 1289 C CA . MET A 1 169 ? 2.658 -8.746 -5.178 1.00 97.88 169 MET A CA 1
ATOM 1290 C C . MET A 1 169 ? 3.152 -9.266 -3.824 1.00 97.88 169 MET A C 1
ATOM 1292 O O . MET A 1 169 ? 3.643 -10.388 -3.717 1.00 97.88 169 MET A O 1
ATOM 1296 N N . GLY A 1 170 ? 3.039 -8.462 -2.775 1.00 97.94 170 GLY A N 1
ATOM 1297 C CA . GLY A 1 170 ? 3.382 -8.870 -1.423 1.00 97.94 170 GLY A CA 1
ATOM 1298 C C . GLY A 1 170 ? 2.332 -9.754 -0.736 1.00 97.94 170 GLY A C 1
ATOM 1299 O O . GLY A 1 170 ? 2.528 -10.134 0.406 1.00 97.94 170 GLY A O 1
ATOM 1300 N N . VAL A 1 171 ? 1.228 -10.117 -1.399 1.00 98.50 171 VAL A N 1
ATOM 1301 C CA . VAL A 1 171 ? 0.333 -11.201 -0.933 1.00 98.50 171 VAL A CA 1
ATOM 1302 C C . VAL A 1 171 ? 0.338 -12.423 -1.852 1.00 98.50 171 VAL A C 1
ATOM 1304 O O . VAL A 1 171 ? -0.365 -13.400 -1.603 1.00 98.50 171 VAL A O 1
ATOM 1307 N N . MET A 1 172 ? 1.167 -12.384 -2.895 1.00 98.31 172 MET A N 1
ATOM 1308 C CA . MET A 1 172 ? 1.389 -13.490 -3.818 1.00 98.31 172 MET A CA 1
ATOM 1309 C C . MET A 1 172 ? 2.392 -14.482 -3.232 1.00 98.31 172 MET A C 1
ATOM 1311 O O . MET A 1 172 ? 3.429 -14.073 -2.712 1.00 98.31 172 MET A O 1
ATOM 1315 N N . GLY A 1 173 ? 2.102 -15.773 -3.344 1.00 97.31 173 GLY A N 1
ATOM 1316 C CA . GLY A 1 173 ? 3.048 -16.857 -3.090 1.00 97.31 173 GLY A CA 1
ATOM 1317 C C . GLY A 1 173 ? 3.796 -17.256 -4.360 1.00 97.31 173 GLY A C 1
ATOM 1318 O O . GLY A 1 173 ? 3.787 -16.532 -5.365 1.00 97.31 173 GLY A O 1
ATOM 1319 N N . GLY A 1 174 ? 4.406 -18.441 -4.329 1.00 95.00 174 GLY A N 1
ATOM 1320 C CA . GLY A 1 174 ? 5.052 -19.044 -5.492 1.00 95.00 174 GLY A CA 1
ATOM 1321 C C . GLY A 1 174 ? 6.220 -18.226 -6.058 1.00 95.00 174 GLY A C 1
ATOM 1322 O O . GLY A 1 174 ? 6.787 -17.335 -5.420 1.00 95.00 174 GLY A O 1
ATOM 1323 N N . ASN A 1 175 ? 6.605 -18.527 -7.301 1.00 94.38 175 ASN A N 1
ATOM 1324 C CA . AS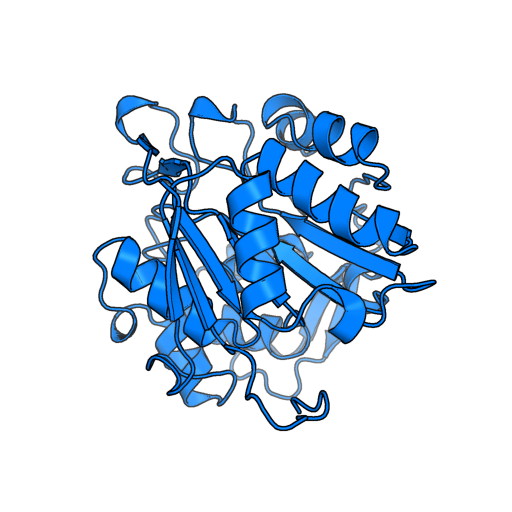N A 1 175 ? 7.717 -17.849 -7.964 1.00 94.38 175 ASN A CA 1
ATOM 1325 C C . ASN A 1 175 ? 7.291 -16.486 -8.536 1.00 94.38 175 ASN A C 1
ATOM 1327 O O . ASN A 1 175 ? 7.073 -16.345 -9.744 1.00 94.38 175 ASN A O 1
ATOM 1331 N N . ARG A 1 176 ? 7.229 -15.459 -7.680 1.00 94.12 176 ARG A N 1
ATOM 1332 C CA . ARG A 1 176 ? 6.914 -14.073 -8.079 1.00 94.12 176 ARG A CA 1
ATOM 1333 C C . ARG A 1 176 ? 7.844 -13.523 -9.165 1.00 94.12 176 ARG A C 1
ATOM 1335 O O . ARG A 1 176 ? 7.400 -12.736 -9.988 1.00 94.12 176 ARG A O 1
ATOM 1342 N N . GLY A 1 177 ? 9.100 -13.970 -9.241 1.00 92.38 177 GLY A N 1
ATOM 1343 C CA . GLY A 1 177 ? 10.028 -13.550 -10.298 1.00 92.38 177 GLY A CA 1
ATOM 1344 C C . GLY A 1 177 ? 9.578 -13.957 -11.708 1.00 92.38 177 GLY A C 1
ATOM 1345 O O . GLY A 1 177 ? 9.870 -13.259 -12.678 1.00 92.38 177 GLY A O 1
ATOM 1346 N N . SER A 1 178 ? 8.799 -15.037 -11.836 1.00 93.88 178 SER A N 1
ATOM 1347 C CA . SER A 1 178 ? 8.277 -15.505 -13.130 1.00 93.88 178 SER A CA 1
ATOM 1348 C C . SER A 1 178 ? 7.247 -14.562 -13.770 1.00 93.88 178 SER A C 1
ATOM 1350 O O . SER A 1 178 ? 6.977 -14.663 -14.975 1.00 93.88 178 SER A O 1
ATOM 1352 N N . ILE A 1 179 ? 6.694 -13.615 -12.999 1.00 94.06 179 ILE A N 1
ATOM 1353 C CA . ILE A 1 179 ? 5.733 -12.638 -13.518 1.00 94.06 179 ILE A CA 1
ATOM 1354 C C . ILE A 1 179 ? 6.418 -11.462 -14.219 1.00 94.06 179 ILE A C 1
ATOM 1356 O O . ILE A 1 179 ? 5.766 -10.764 -14.980 1.00 94.06 179 ILE A O 1
ATOM 1360 N N . HIS A 1 180 ? 7.728 -11.256 -14.027 1.00 91.56 180 HIS A N 1
ATOM 1361 C CA . HIS A 1 180 ? 8.456 -10.135 -14.638 1.00 91.56 180 HIS A CA 1
ATOM 1362 C C . HIS A 1 180 ? 8.392 -10.148 -16.173 1.00 91.56 180 HIS A C 1
ATOM 1364 O O . HIS A 1 180 ? 8.305 -9.098 -16.806 1.00 91.56 180 HIS A O 1
ATOM 1370 N N . LYS A 1 181 ? 8.378 -11.335 -16.792 1.00 92.25 181 LYS A N 1
ATOM 1371 C CA . LYS A 1 181 ? 8.124 -11.466 -18.232 1.00 92.25 181 LYS A CA 1
ATOM 1372 C C . LYS A 1 181 ? 6.622 -11.396 -18.494 1.00 92.25 181 LYS A C 1
ATOM 1374 O O . LYS A 1 181 ? 5.899 -12.302 -18.078 1.00 92.25 181 LYS A O 1
ATOM 1379 N N . GLY A 1 182 ? 6.181 -10.383 -19.239 1.00 94.69 182 GLY A N 1
ATOM 1380 C CA . GLY A 1 182 ? 4.753 -10.104 -19.437 1.00 94.69 182 GLY A CA 1
ATOM 1381 C C . GLY A 1 182 ? 4.110 -9.483 -18.196 1.00 94.69 182 GLY A C 1
ATOM 1382 O O . GLY A 1 182 ? 2.960 -9.793 -17.894 1.00 94.69 182 GLY A O 1
ATOM 1383 N N . PHE A 1 183 ? 4.884 -8.668 -17.467 1.00 96.56 183 PHE A N 1
ATOM 1384 C CA . PHE A 1 183 ? 4.520 -8.085 -16.175 1.00 96.56 183 PHE A CA 1
ATOM 1385 C C . PHE A 1 183 ? 3.143 -7.432 -16.175 1.00 96.56 183 PHE A C 1
ATOM 1387 O O . PHE A 1 183 ? 2.360 -7.723 -15.280 1.00 96.56 183 PHE A O 1
ATOM 1394 N N . ASP A 1 184 ? 2.838 -6.621 -17.184 1.00 97.12 184 ASP A N 1
ATOM 1395 C CA . ASP A 1 184 ? 1.602 -5.842 -17.216 1.00 97.12 184 ASP A CA 1
ATOM 1396 C C . ASP A 1 184 ? 0.363 -6.745 -17.179 1.00 97.12 184 ASP A C 1
ATOM 1398 O O . ASP A 1 184 ? -0.433 -6.660 -16.251 1.00 97.12 184 ASP A O 1
ATOM 1402 N N . GLN A 1 185 ? 0.243 -7.697 -18.109 1.00 97.69 185 GLN A N 1
ATOM 1403 C CA . GLN A 1 185 ? -0.902 -8.616 -18.142 1.00 97.69 185 GLN A CA 1
ATOM 1404 C C . GLN A 1 185 ? -0.918 -9.562 -16.941 1.00 97.69 185 GLN A C 1
ATOM 1406 O O . GLN A 1 185 ? -1.956 -9.734 -16.312 1.00 97.69 185 GLN A O 1
ATOM 1411 N N . LYS A 1 186 ? 0.230 -10.148 -16.578 1.00 98.12 186 LYS A N 1
ATOM 1412 C CA . LYS A 1 186 ? 0.294 -11.114 -15.471 1.00 98.12 186 LYS A CA 1
ATOM 1413 C C . LYS A 1 186 ? -0.009 -10.483 -14.119 1.00 98.12 186 LYS A C 1
ATOM 1415 O O . LYS A 1 186 ? -0.640 -11.126 -13.289 1.00 98.12 186 LYS A O 1
ATOM 1420 N N . LEU A 1 187 ? 0.444 -9.251 -13.878 1.00 98.12 187 LEU A N 1
ATOM 1421 C CA . LEU A 1 187 ? 0.086 -8.529 -12.662 1.00 98.12 187 LEU A CA 1
ATOM 1422 C C . LEU A 1 187 ? -1.429 -8.347 -12.617 1.00 98.12 187 LEU A C 1
ATOM 1424 O O . LEU A 1 187 ? -2.042 -8.699 -11.613 1.00 98.12 187 LEU A O 1
ATOM 1428 N N . ILE A 1 188 ? -2.020 -7.845 -13.705 1.00 98.38 188 ILE A N 1
ATOM 1429 C CA . ILE A 1 188 ? -3.453 -7.554 -13.754 1.00 98.38 188 ILE A CA 1
ATOM 1430 C C . ILE A 1 188 ? -4.307 -8.825 -13.668 1.00 98.38 188 ILE A C 1
ATOM 1432 O O . ILE A 1 188 ? -5.313 -8.816 -12.961 1.00 98.38 188 ILE A O 1
ATOM 1436 N N . ASP A 1 189 ? -3.867 -9.942 -14.250 1.00 98.44 189 ASP A N 1
ATOM 1437 C CA . ASP A 1 189 ? -4.496 -11.256 -14.059 1.00 98.44 189 ASP A CA 1
ATOM 1438 C C . ASP A 1 189 ? -4.631 -11.612 -12.580 1.00 98.44 189 ASP A C 1
ATOM 1440 O O . ASP A 1 189 ? -5.705 -12.012 -12.137 1.00 98.44 189 ASP A O 1
ATOM 1444 N N . ILE A 1 190 ? -3.544 -11.456 -11.820 1.00 98.25 190 ILE A N 1
ATOM 1445 C CA . ILE A 1 190 ? -3.488 -11.885 -10.423 1.00 98.25 190 ILE A CA 1
ATOM 1446 C C . ILE A 1 190 ? -4.235 -10.912 -9.508 1.00 98.25 190 ILE A C 1
ATOM 1448 O O . ILE A 1 190 ? -4.903 -11.360 -8.580 1.00 98.25 190 ILE A O 1
ATOM 1452 N N . VAL A 1 191 ? -4.118 -9.595 -9.723 1.00 97.50 191 VAL A N 1
ATOM 1453 C CA . VAL A 1 191 ? -4.696 -8.606 -8.791 1.00 97.50 191 VAL A CA 1
ATOM 1454 C C . VAL A 1 191 ? -6.195 -8.391 -8.976 1.00 97.50 191 VAL A C 1
ATOM 1456 O O . VAL A 1 191 ? -6.851 -8.000 -8.016 1.00 97.50 191 VAL A O 1
ATOM 1459 N N . THR A 1 192 ? -6.745 -8.676 -10.165 1.00 97.12 192 THR A N 1
ATOM 1460 C CA . THR A 1 192 ? -8.180 -8.517 -10.479 1.00 97.12 192 THR A CA 1
ATOM 1461 C C . THR A 1 192 ? -9.111 -9.087 -9.391 1.00 97.12 192 THR A C 1
ATOM 1463 O O . THR A 1 192 ? -9.956 -8.341 -8.897 1.00 97.12 192 THR A O 1
ATOM 1466 N N . PRO A 1 193 ? -8.971 -10.355 -8.945 1.00 96.56 193 PRO A N 1
ATOM 1467 C CA . PRO A 1 193 ? -9.851 -10.922 -7.916 1.00 96.56 193 PRO A CA 1
ATOM 1468 C C . PRO A 1 193 ? -9.548 -10.459 -6.480 1.00 96.56 193 PRO A C 1
ATOM 1470 O O . PRO A 1 193 ? -10.282 -10.806 -5.554 1.00 96.56 193 PRO A O 1
ATOM 1473 N N . ILE A 1 194 ? -8.466 -9.711 -6.257 1.00 97.31 194 ILE A N 1
ATOM 1474 C CA . ILE A 1 194 ? -7.947 -9.396 -4.918 1.00 97.31 194 ILE A CA 1
ATOM 1475 C C . ILE A 1 194 ? -7.740 -7.893 -4.688 1.00 97.31 194 ILE A C 1
ATOM 1477 O O . ILE A 1 194 ? -6.932 -7.510 -3.844 1.00 97.31 194 ILE A O 1
ATOM 1481 N N . LEU A 1 195 ? -8.444 -7.040 -5.435 1.00 97.81 195 LEU A N 1
ATOM 1482 C CA . LEU A 1 195 ? -8.356 -5.589 -5.266 1.00 97.81 195 LEU A CA 1
ATOM 1483 C C . LEU A 1 195 ? -8.771 -5.156 -3.846 1.00 97.81 195 LEU A C 1
ATOM 1485 O O . LEU A 1 195 ? -9.706 -5.733 -3.287 1.00 97.81 195 LEU A O 1
ATOM 1489 N N . PRO A 1 196 ? -8.095 -4.150 -3.263 1.00 98.00 196 PRO A N 1
ATOM 1490 C CA . PRO A 1 196 ? -8.425 -3.625 -1.944 1.00 98.00 196 PRO A CA 1
ATOM 1491 C C . PRO A 1 196 ? -9.661 -2.719 -1.984 1.00 98.00 196 PRO A C 1
ATOM 1493 O O . PRO A 1 196 ? -9.974 -2.130 -3.016 1.00 98.00 196 PRO A O 1
ATOM 1496 N N . GLU A 1 197 ? -10.313 -2.540 -0.838 1.00 97.94 197 GLU A N 1
ATOM 1497 C CA . GLU A 1 197 ? -11.404 -1.571 -0.682 1.00 97.94 197 GLU A CA 1
ATOM 1498 C C . GLU A 1 197 ? -10.891 -0.134 -0.512 1.00 97.94 197 GLU A C 1
ATOM 1500 O O . GLU A 1 197 ? -11.599 0.815 -0.837 1.00 97.94 197 GLU A O 1
ATOM 1505 N N . LEU A 1 198 ? -9.663 0.036 -0.013 1.00 98.62 198 LEU A N 1
ATOM 1506 C CA . LEU A 1 198 ? -9.011 1.334 0.152 1.00 98.62 198 LEU A CA 1
ATOM 1507 C C . LEU A 1 198 ? -7.525 1.211 -0.185 1.00 98.62 198 LEU A C 1
ATOM 1509 O O . LEU A 1 198 ? -6.843 0.319 0.322 1.00 98.62 198 LEU A O 1
ATOM 1513 N N . THR A 1 199 ? -7.009 2.126 -1.003 1.00 98.88 199 THR A N 1
ATOM 1514 C CA . THR A 1 199 ? -5.564 2.292 -1.197 1.00 98.88 199 THR A CA 1
ATOM 1515 C C . THR A 1 199 ? -5.129 3.638 -0.638 1.00 98.88 199 THR A C 1
ATOM 1517 O O . THR A 1 199 ? -5.700 4.663 -1.000 1.00 98.88 199 THR A O 1
ATOM 1520 N N . ILE A 1 200 ? -4.115 3.626 0.226 1.00 98.88 200 ILE A N 1
ATOM 1521 C CA . ILE A 1 200 ? -3.456 4.810 0.783 1.00 98.88 200 ILE A CA 1
ATOM 1522 C C . ILE A 1 200 ? -1.993 4.752 0.334 1.00 98.88 200 ILE A C 1
ATOM 1524 O O . ILE A 1 200 ? -1.204 3.953 0.823 1.00 98.88 200 ILE A O 1
ATOM 1528 N N . LEU A 1 201 ? -1.635 5.556 -0.653 1.00 98.94 201 LEU A N 1
ATOM 1529 C CA . LEU A 1 201 ? -0.288 5.655 -1.182 1.00 98.94 201 LEU A CA 1
ATOM 1530 C C . LEU A 1 201 ? 0.543 6.632 -0.355 1.00 98.94 201 LEU A C 1
ATOM 1532 O O . LEU A 1 201 ? 0.313 7.843 -0.373 1.00 98.94 201 LEU A O 1
ATOM 1536 N N . ASP A 1 202 ? 1.541 6.077 0.325 1.00 98.88 202 ASP A N 1
ATOM 1537 C CA . ASP A 1 202 ? 2.600 6.826 0.979 1.00 98.88 202 ASP A CA 1
ATOM 1538 C C . ASP A 1 202 ? 3.472 7.516 -0.074 1.00 98.88 202 ASP A C 1
ATOM 1540 O O . ASP A 1 202 ? 4.191 6.871 -0.841 1.00 98.88 202 ASP A O 1
ATOM 1544 N N . ALA A 1 203 ? 3.403 8.842 -0.101 1.00 98.38 203 ALA A N 1
ATOM 1545 C CA . ALA A 1 203 ? 4.283 9.700 -0.875 1.00 98.38 203 ALA A CA 1
ATOM 1546 C C . ALA A 1 203 ? 4.976 10.725 0.041 1.00 98.38 203 ALA A C 1
ATOM 1548 O O . ALA A 1 203 ? 5.280 11.842 -0.381 1.00 98.38 203 ALA A O 1
ATOM 1549 N N . HIS A 1 204 ? 5.211 10.377 1.311 1.00 96.94 204 HIS A N 1
ATOM 1550 C CA . HIS A 1 204 ? 5.908 11.244 2.253 1.00 96.94 204 HIS A CA 1
ATOM 1551 C C . HIS A 1 204 ? 7.403 11.280 1.927 1.00 96.94 204 HIS A C 1
ATOM 1553 O O . HIS A 1 204 ? 7.963 12.347 1.662 1.00 96.94 204 HIS A O 1
ATOM 1559 N N . ARG A 1 205 ? 8.035 10.104 1.873 1.00 97.31 205 ARG A N 1
ATOM 1560 C CA . ARG A 1 205 ? 9.459 9.922 1.576 1.00 97.31 205 ARG A CA 1
ATOM 1561 C C . ARG A 1 205 ? 9.623 9.015 0.362 1.00 97.31 205 ARG A C 1
ATOM 1563 O O . ARG A 1 205 ? 9.463 7.806 0.449 1.00 97.31 205 ARG A O 1
ATOM 1570 N N . VAL A 1 206 ? 9.982 9.605 -0.769 1.00 98.19 206 VAL A N 1
ATOM 1571 C CA . VAL A 1 206 ? 9.944 8.955 -2.081 1.00 98.19 206 VAL A CA 1
ATOM 1572 C C . VAL A 1 206 ? 11.356 8.658 -2.573 1.00 98.19 206 VAL A C 1
ATOM 1574 O O . VAL A 1 206 ? 12.164 9.571 -2.748 1.00 98.19 206 VAL A O 1
ATOM 1577 N N . LEU A 1 207 ? 11.657 7.389 -2.856 1.00 98.31 207 LEU A N 1
ATOM 1578 C CA . LEU A 1 207 ? 12.885 6.993 -3.551 1.00 98.31 207 LEU A CA 1
ATOM 1579 C C . LEU A 1 207 ? 12.752 7.307 -5.050 1.00 98.31 207 LEU A C 1
ATOM 1581 O O . LEU A 1 207 ? 11.981 6.663 -5.760 1.00 98.31 207 LEU A O 1
ATOM 1585 N N . LEU A 1 208 ? 13.508 8.283 -5.551 1.00 97.69 208 LEU A N 1
ATOM 1586 C CA . LEU A 1 208 ? 13.385 8.806 -6.917 1.00 97.69 208 LEU A CA 1
ATOM 1587 C C . LEU A 1 208 ? 14.211 8.045 -7.960 1.00 97.69 208 LEU A C 1
ATOM 1589 O O . LEU A 1 208 ? 13.888 8.089 -9.148 1.00 97.69 208 LEU A O 1
ATOM 1593 N N . ARG A 1 209 ? 15.279 7.355 -7.548 1.00 96.38 209 ARG A N 1
ATOM 1594 C CA . ARG A 1 209 ? 16.211 6.656 -8.450 1.00 96.38 209 ARG A CA 1
ATOM 1595 C C 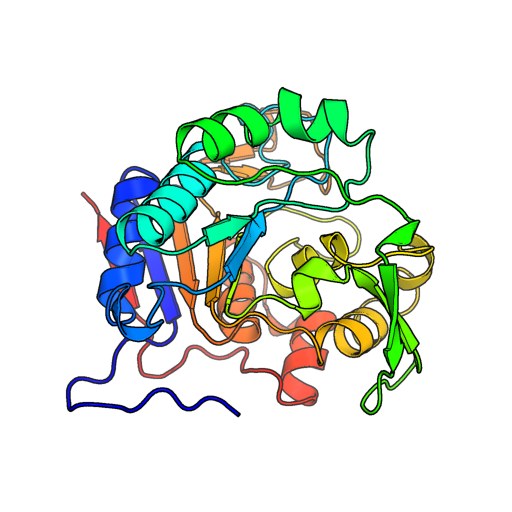. ARG A 1 209 ? 16.676 5.338 -7.851 1.00 96.38 209 ARG A C 1
ATOM 1597 O O . ARG A 1 209 ? 16.500 5.089 -6.666 1.00 96.38 209 ARG A O 1
ATOM 1604 N N . ASN A 1 210 ? 17.243 4.470 -8.690 1.00 96.38 210 ASN A N 1
ATOM 1605 C CA . ASN A 1 210 ? 17.920 3.232 -8.271 1.00 96.38 210 ASN A CA 1
ATOM 1606 C C . ASN A 1 210 ? 17.058 2.251 -7.443 1.00 96.38 210 ASN A C 1
ATOM 1608 O O . ASN A 1 210 ? 17.565 1.330 -6.804 1.00 96.38 210 ASN A O 1
ATOM 1612 N N . GLY A 1 211 ? 15.732 2.414 -7.476 1.00 95.00 211 GLY A N 1
ATOM 1613 C CA . GLY A 1 211 ? 14.788 1.444 -6.929 1.00 95.00 211 GLY A CA 1
ATOM 1614 C C . GLY A 1 211 ? 14.768 0.111 -7.701 1.00 95.00 211 GLY A C 1
ATOM 1615 O O . GLY A 1 211 ? 15.230 0.043 -8.843 1.00 95.00 211 GLY A O 1
ATOM 1616 N N . PRO A 1 212 ? 14.198 -0.954 -7.112 1.00 92.12 212 PRO A N 1
ATOM 1617 C CA . PRO A 1 212 ? 13.136 -0.859 -6.105 1.00 92.12 212 PRO A CA 1
ATOM 1618 C C . PRO A 1 212 ? 13.588 -0.805 -4.647 1.00 92.12 212 PRO A C 1
ATOM 1620 O O . PRO A 1 212 ? 12.781 -0.458 -3.790 1.00 92.12 212 PRO A O 1
ATOM 1623 N N . GLN A 1 213 ? 14.840 -1.166 -4.371 1.00 92.44 213 GLN A N 1
ATOM 1624 C CA . GLN A 1 213 ? 15.383 -1.158 -3.016 1.00 92.44 213 GLN A CA 1
ATOM 1625 C C . GLN A 1 213 ? 16.159 0.126 -2.699 1.00 92.44 213 GLN A C 1
ATOM 1627 O O . GLN A 1 213 ? 16.201 0.540 -1.542 1.00 92.44 213 GLN A O 1
ATOM 1632 N N . GLY A 1 214 ? 16.823 0.718 -3.699 1.00 92.12 214 GLY A N 1
ATOM 1633 C CA . GLY A 1 214 ? 17.744 1.827 -3.477 1.00 92.12 214 GLY A CA 1
ATOM 1634 C C . GLY A 1 214 ? 18.819 1.482 -2.443 1.00 92.12 214 GLY A C 1
ATOM 1635 O O . GLY A 1 214 ? 19.273 0.337 -2.311 1.00 92.12 214 GLY A O 1
ATOM 1636 N N . GLY A 1 215 ? 19.200 2.484 -1.660 1.00 91.81 215 GLY A N 1
ATOM 1637 C CA . GLY A 1 215 ? 20.145 2.320 -0.561 1.00 91.81 215 GLY A CA 1
ATOM 1638 C C . GLY A 1 215 ? 20.887 3.601 -0.220 1.00 91.81 215 GLY A C 1
ATOM 1639 O O . GLY A 1 215 ? 21.251 3.773 0.941 1.00 91.81 215 GLY A O 1
ATOM 1640 N N . ASN A 1 216 ? 21.051 4.495 -1.198 1.00 95.69 216 ASN A N 1
ATOM 1641 C CA . ASN A 1 216 ? 21.596 5.825 -0.984 1.00 95.69 216 ASN A CA 1
ATOM 1642 C C . ASN A 1 216 ? 20.472 6.803 -0.574 1.00 95.69 216 ASN A C 1
ATOM 1644 O O . ASN A 1 216 ? 19.550 7.002 -1.368 1.00 95.69 216 ASN A O 1
ATOM 1648 N N . PRO A 1 217 ? 20.532 7.422 0.620 1.00 94.56 217 PRO A N 1
ATOM 1649 C CA . PRO A 1 217 ? 19.600 8.477 1.015 1.00 94.56 217 PRO A CA 1
ATOM 1650 C C . PRO A 1 217 ? 19.548 9.670 0.046 1.00 94.56 217 PRO A C 1
ATOM 1652 O O . PRO A 1 217 ? 18.504 10.302 -0.054 1.00 94.56 217 PRO A O 1
ATOM 1655 N N . ASP A 1 218 ? 20.603 9.939 -0.730 1.00 96.50 218 ASP A N 1
ATOM 1656 C CA . ASP A 1 218 ? 20.613 11.033 -1.722 1.00 96.50 218 ASP A CA 1
ATOM 1657 C C . ASP A 1 218 ? 19.669 10.787 -2.917 1.00 96.50 218 ASP A C 1
ATOM 1659 O O . ASP A 1 218 ? 19.357 11.693 -3.698 1.00 96.50 218 ASP A O 1
ATOM 1663 N N . ASP A 1 219 ? 19.209 9.545 -3.095 1.00 97.31 219 ASP A N 1
ATOM 1664 C CA . ASP A 1 219 ? 18.180 9.200 -4.077 1.00 97.31 219 ASP A CA 1
ATOM 1665 C C . ASP A 1 219 ? 16.759 9.405 -3.538 1.00 97.31 219 ASP A C 1
ATOM 1667 O O . ASP A 1 219 ? 15.791 9.210 -4.275 1.00 97.31 219 ASP A O 1
ATOM 1671 N N . VAL A 1 220 ? 16.618 9.799 -2.273 1.00 98.06 220 VAL A N 1
ATOM 1672 C CA . VAL A 1 220 ? 15.340 9.947 -1.581 1.00 98.06 220 VAL A CA 1
ATOM 1673 C C . VAL A 1 220 ? 14.966 11.421 -1.467 1.00 98.06 220 VAL A C 1
ATOM 1675 O O . VAL A 1 220 ? 15.790 12.275 -1.149 1.00 98.06 220 VAL A O 1
ATOM 1678 N N . LYS A 1 221 ? 13.690 11.729 -1.698 1.00 97.88 221 LYS A N 1
ATOM 1679 C CA . LYS A 1 221 ? 13.127 13.068 -1.533 1.00 97.88 221 LYS A CA 1
ATOM 1680 C C . LYS A 1 221 ? 11.944 13.037 -0.579 1.00 97.88 221 LYS A C 1
ATOM 1682 O O . LYS A 1 221 ? 11.046 12.212 -0.722 1.00 97.88 221 LYS A O 1
ATOM 1687 N N . ILE A 1 222 ? 11.917 13.984 0.352 1.00 97.12 222 ILE A N 1
ATOM 1688 C CA . ILE A 1 222 ? 10.730 14.258 1.159 1.00 97.12 222 ILE A CA 1
ATOM 1689 C C . ILE A 1 222 ? 9.756 15.069 0.304 1.00 97.12 222 ILE A C 1
ATOM 1691 O O . ILE A 1 222 ? 10.050 16.197 -0.093 1.00 97.12 222 ILE A O 1
ATOM 1695 N N . MET A 1 223 ? 8.630 14.455 -0.042 1.00 96.56 223 MET A N 1
ATOM 1696 C CA . MET A 1 223 ? 7.547 15.073 -0.805 1.00 96.56 223 MET A CA 1
ATOM 1697 C C . MET A 1 223 ? 6.361 15.460 0.085 1.00 96.56 223 MET A C 1
ATOM 1699 O O . MET A 1 223 ? 5.516 16.228 -0.373 1.00 96.56 223 MET A O 1
ATOM 1703 N N . ASN A 1 224 ? 6.311 14.971 1.335 1.00 95.94 224 ASN A N 1
ATOM 1704 C CA . ASN A 1 224 ? 5.257 15.268 2.314 1.00 95.94 224 ASN A CA 1
ATOM 1705 C C . ASN A 1 224 ? 3.860 15.176 1.695 1.00 95.94 224 ASN A C 1
ATOM 1707 O O . ASN A 1 224 ? 3.095 16.134 1.735 1.00 95.94 224 ASN A O 1
ATOM 1711 N N . SER A 1 225 ? 3.564 14.068 1.020 1.00 98.44 225 SER A N 1
ATOM 1712 C CA . SER A 1 225 ? 2.283 13.882 0.349 1.00 98.44 225 SER A CA 1
ATOM 1713 C C . SER A 1 225 ? 1.680 12.522 0.681 1.00 98.44 225 SER A C 1
ATOM 1715 O O . SER A 1 225 ? 2.390 11.569 0.992 1.00 98.44 225 SER A O 1
ATOM 1717 N N . LEU A 1 226 ? 0.361 12.423 0.588 1.00 98.81 226 LEU A N 1
ATOM 1718 C CA . LEU A 1 226 ? -0.380 11.175 0.737 1.00 98.81 226 LEU A CA 1
ATOM 1719 C C . LEU A 1 226 ? -1.515 11.173 -0.277 1.00 98.81 226 LEU A C 1
ATOM 1721 O O . LEU A 1 226 ? -2.214 12.173 -0.418 1.00 98.81 226 LEU A O 1
ATOM 1725 N N . ILE A 1 227 ? -1.704 10.068 -0.989 1.00 98.88 227 ILE A N 1
ATOM 1726 C CA . ILE A 1 227 ? -2.839 9.907 -1.906 1.00 98.88 227 ILE A CA 1
ATOM 1727 C C . ILE A 1 227 ? -3.712 8.785 -1.369 1.00 98.88 227 ILE A C 1
ATOM 1729 O O . ILE A 1 227 ? -3.195 7.724 -1.046 1.00 98.88 227 ILE A O 1
ATOM 1733 N N . ALA A 1 228 ? -5.022 8.975 -1.285 1.00 98.75 228 ALA A N 1
ATOM 1734 C CA . ALA A 1 228 ? -5.933 7.913 -0.875 1.00 98.75 228 ALA A CA 1
ATOM 1735 C C . ALA A 1 228 ? -7.170 7.857 -1.768 1.00 98.75 228 ALA A C 1
ATOM 1737 O O . ALA A 1 228 ? -7.646 8.882 -2.253 1.00 98.75 228 ALA A O 1
ATOM 1738 N N . GLY A 1 229 ? -7.702 6.659 -1.985 1.00 98.12 229 GLY A N 1
ATOM 1739 C CA . GLY A 1 229 ? -8.895 6.477 -2.802 1.00 98.12 229 GLY A CA 1
ATOM 1740 C C . GLY A 1 229 ? -9.395 5.039 -2.854 1.00 98.12 229 GLY A C 1
ATOM 1741 O O . GLY A 1 229 ? -8.719 4.102 -2.419 1.00 98.12 229 GLY A O 1
ATOM 1742 N N . PHE A 1 230 ? -10.597 4.889 -3.408 1.00 96.56 230 PHE A N 1
ATOM 1743 C CA . PHE A 1 230 ? -11.271 3.594 -3.573 1.00 96.56 230 PHE A CA 1
ATOM 1744 C C . PHE A 1 230 ? -10.944 2.921 -4.909 1.00 96.56 230 PHE A C 1
ATOM 1746 O O . PHE A 1 230 ? -11.021 1.701 -5.021 1.00 96.56 230 PHE A O 1
ATOM 1753 N N . ASP A 1 231 ? -10.580 3.712 -5.922 1.00 97.12 231 ASP A N 1
ATOM 1754 C CA . ASP A 1 231 ? -10.117 3.217 -7.218 1.00 97.12 231 ASP A CA 1
ATOM 1755 C C . ASP A 1 231 ? -8.578 3.097 -7.191 1.00 97.12 231 ASP A C 1
ATOM 1757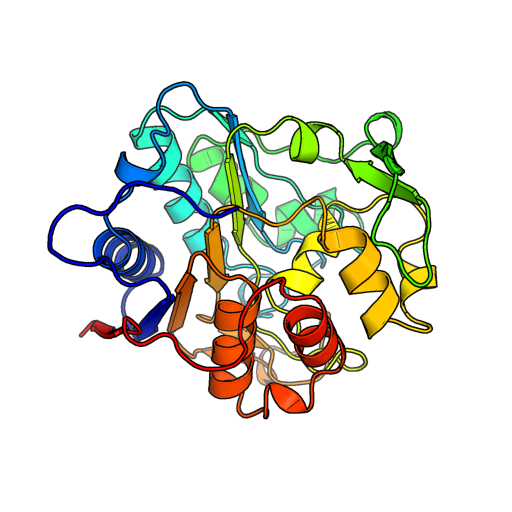 O O . ASP A 1 231 ? -7.882 4.120 -7.205 1.00 97.12 231 ASP A O 1
ATOM 1761 N N . PRO A 1 232 ? -8.017 1.873 -7.156 1.00 96.06 232 PRO A N 1
ATOM 1762 C CA . PRO A 1 232 ? -6.571 1.683 -7.101 1.00 96.06 232 PRO A CA 1
ATOM 1763 C C . PRO A 1 232 ? -5.859 2.130 -8.387 1.00 96.06 232 PRO A C 1
ATOM 1765 O O . PRO A 1 232 ? -4.692 2.510 -8.320 1.00 96.06 232 PRO A O 1
ATOM 1768 N N . VAL A 1 233 ? -6.534 2.126 -9.545 1.00 98.38 233 VAL A N 1
ATOM 1769 C CA . VAL A 1 233 ? -5.974 2.641 -10.806 1.00 98.38 233 VAL A CA 1
ATOM 1770 C C . VAL A 1 233 ? -5.864 4.159 -10.740 1.00 98.38 233 VAL A C 1
ATOM 1772 O O . VAL A 1 233 ? -4.837 4.704 -11.137 1.00 98.38 233 VAL A O 1
ATOM 1775 N N . ALA A 1 234 ? -6.873 4.840 -10.192 1.00 98.50 234 ALA A N 1
ATOM 1776 C CA . ALA A 1 234 ? -6.854 6.293 -10.041 1.00 98.50 234 ALA A CA 1
ATOM 1777 C C . ALA A 1 234 ? -5.796 6.752 -9.020 1.00 98.50 234 ALA A C 1
ATOM 1779 O O . ALA A 1 234 ? -5.090 7.733 -9.266 1.00 98.50 234 ALA A O 1
ATOM 1780 N N . VAL A 1 235 ? -5.636 6.016 -7.910 1.00 98.81 235 VAL A N 1
ATOM 1781 C CA . VAL A 1 235 ? -4.575 6.262 -6.912 1.00 98.81 235 VAL A CA 1
ATOM 1782 C C . VAL A 1 235 ? -3.190 6.107 -7.536 1.00 98.81 235 VAL A C 1
ATOM 1784 O O . VAL A 1 235 ? -2.357 7.005 -7.411 1.00 98.81 235 VAL A O 1
ATOM 1787 N N . ASP A 1 236 ? -2.949 5.009 -8.252 1.00 98.75 236 ASP A N 1
ATOM 1788 C CA . ASP A 1 236 ? -1.674 4.776 -8.931 1.00 98.75 236 ASP A CA 1
ATOM 1789 C C . ASP A 1 236 ? -1.438 5.800 -10.054 1.00 98.75 236 ASP A C 1
ATOM 1791 O O . ASP A 1 236 ? -0.325 6.294 -10.234 1.00 98.75 236 ASP A O 1
ATOM 1795 N N . ALA A 1 237 ? -2.475 6.187 -10.796 1.00 98.75 237 ALA A N 1
ATOM 1796 C CA . ALA A 1 237 ? -2.347 7.205 -11.828 1.00 98.75 237 ALA A CA 1
ATOM 1797 C C . ALA A 1 237 ? -1.951 8.568 -11.241 1.00 98.75 237 ALA A C 1
ATOM 1799 O O . ALA A 1 237 ? -1.088 9.251 -11.796 1.00 98.75 237 ALA A O 1
ATOM 1800 N N . GLU A 1 238 ? -2.536 8.959 -10.108 1.00 98.75 238 GLU A N 1
ATOM 1801 C CA . GLU A 1 238 ? -2.160 10.190 -9.413 1.00 98.75 238 GLU A CA 1
ATOM 1802 C C . GLU A 1 238 ? -0.760 10.105 -8.798 1.00 98.75 238 GLU A C 1
ATOM 1804 O O . GLU A 1 238 ? 0.012 11.057 -8.903 1.00 98.75 238 GLU A O 1
ATOM 1809 N N . GLY A 1 239 ? -0.380 8.947 -8.252 1.00 98.69 239 GLY A N 1
ATOM 1810 C CA . GLY A 1 239 ? 0.983 8.691 -7.791 1.00 98.69 239 GLY A CA 1
ATOM 1811 C C . GLY A 1 239 ? 2.016 8.822 -8.913 1.00 98.69 239 GLY A C 1
ATOM 1812 O O . GLY A 1 239 ? 3.060 9.448 -8.725 1.00 98.69 239 GLY A O 1
ATOM 1813 N N . ALA A 1 240 ? 1.707 8.317 -10.111 1.00 98.69 240 ALA A N 1
ATOM 1814 C CA . ALA A 1 240 ? 2.556 8.475 -11.287 1.00 98.69 240 ALA A CA 1
ATOM 1815 C C . ALA A 1 240 ? 2.705 9.951 -11.684 1.00 98.69 240 ALA A C 1
ATOM 1817 O O . ALA A 1 240 ? 3.832 10.403 -11.896 1.00 98.69 240 ALA A O 1
ATOM 1818 N N . ARG A 1 241 ? 1.602 10.717 -11.710 1.00 98.31 241 ARG A N 1
ATOM 1819 C CA . ARG A 1 241 ? 1.635 12.167 -11.978 1.00 98.31 241 ARG A CA 1
ATOM 1820 C C . ARG A 1 241 ? 2.488 12.905 -10.952 1.00 98.31 241 ARG A C 1
ATOM 1822 O O . ARG A 1 241 ? 3.344 13.697 -11.339 1.00 98.31 241 ARG A O 1
ATOM 1829 N N . LEU A 1 242 ? 2.304 12.607 -9.664 1.00 98.19 242 LEU A N 1
ATOM 1830 C CA . LEU A 1 242 ? 3.084 13.190 -8.572 1.00 98.19 242 LEU A CA 1
ATOM 1831 C C . LEU A 1 242 ? 4.582 12.877 -8.715 1.00 98.19 242 LEU A C 1
ATOM 1833 O O . LEU A 1 242 ? 5.420 13.741 -8.469 1.00 98.19 242 LEU A O 1
ATOM 1837 N N . PHE A 1 243 ? 4.919 11.670 -9.170 1.00 98.12 243 PHE A N 1
ATOM 1838 C CA . PHE A 1 243 ? 6.294 11.256 -9.455 1.00 98.12 243 PHE A CA 1
ATOM 1839 C C . PHE A 1 243 ? 6.884 11.903 -10.726 1.00 98.12 243 PHE A C 1
ATOM 1841 O O . PHE A 1 243 ? 8.079 11.771 -10.985 1.00 98.12 243 PHE A O 1
ATOM 1848 N N . GLY A 1 244 ? 6.074 12.588 -11.539 1.00 97.25 244 GLY A N 1
ATOM 1849 C CA . GLY A 1 244 ? 6.497 13.165 -12.816 1.00 97.25 244 GLY A CA 1
ATOM 1850 C C . GLY A 1 244 ? 6.527 12.159 -13.969 1.00 97.25 244 GLY A C 1
ATOM 1851 O O . GLY A 1 244 ? 7.318 12.314 -14.897 1.00 97.25 244 GLY A O 1
ATOM 1852 N N . ARG A 1 245 ? 5.692 11.114 -13.920 1.00 97.00 245 ARG A N 1
ATOM 1853 C CA . ARG A 1 245 ? 5.484 10.165 -15.023 1.00 97.00 245 ARG A CA 1
ATOM 1854 C C . ARG A 1 245 ? 4.075 10.267 -15.586 1.00 97.00 245 ARG A C 1
ATOM 1856 O O . ARG A 1 245 ? 3.108 10.499 -14.865 1.00 97.00 245 ARG A O 1
ATOM 1863 N N . ASN A 1 246 ? 3.959 10.023 -16.886 1.00 97.38 246 ASN A N 1
ATOM 1864 C CA . ASN A 1 246 ? 2.669 9.874 -17.536 1.00 97.38 246 ASN A CA 1
ATOM 1865 C C . ASN A 1 246 ? 2.053 8.514 -17.149 1.00 97.38 246 ASN A C 1
ATOM 1867 O O . ASN A 1 246 ? 2.631 7.476 -17.484 1.00 97.38 246 ASN A O 1
ATOM 1871 N N . PRO A 1 247 ? 0.889 8.470 -16.475 1.00 97.81 247 PRO A N 1
ATOM 1872 C CA . PRO A 1 247 ? 0.276 7.206 -16.068 1.00 97.81 247 PRO A CA 1
ATOM 1873 C C . PRO A 1 247 ? -0.095 6.305 -17.253 1.00 97.81 247 PRO A C 1
ATOM 1875 O O . PRO A 1 247 ? -0.096 5.086 -17.107 1.00 97.81 247 PRO A O 1
ATOM 1878 N N . ARG A 1 248 ? -0.345 6.876 -18.442 1.00 96.94 248 ARG A N 1
ATOM 1879 C CA . ARG A 1 248 ? -0.665 6.107 -19.659 1.00 96.94 248 ARG A CA 1
ATOM 1880 C C . ARG A 1 248 ? 0.529 5.333 -20.223 1.00 96.94 248 ARG A C 1
ATOM 1882 O O . ARG A 1 248 ? 0.331 4.406 -20.997 1.00 96.94 248 ARG A O 1
ATOM 1889 N N . GLU A 1 249 ? 1.751 5.690 -19.832 1.00 96.50 249 GLU A N 1
ATOM 1890 C CA . GLU A 1 249 ? 2.980 4.992 -20.241 1.00 96.50 249 GLU A CA 1
ATOM 1891 C C . GLU A 1 249 ? 3.322 3.811 -19.320 1.00 96.50 249 GLU A C 1
ATOM 1893 O O . GLU A 1 249 ? 4.213 3.018 -19.626 1.00 96.50 249 GLU A O 1
ATOM 1898 N N . LEU A 1 250 ? 2.619 3.663 -18.192 1.00 97.50 250 LEU A N 1
ATOM 1899 C CA . LEU A 1 250 ? 2.768 2.515 -17.306 1.00 97.50 250 LEU A CA 1
ATOM 1900 C C . LEU A 1 250 ? 1.868 1.382 -17.810 1.00 97.50 250 LEU A C 1
ATOM 1902 O O . LEU A 1 250 ? 0.655 1.406 -17.608 1.00 97.50 250 LEU A O 1
ATOM 1906 N N . GLY A 1 251 ? 2.472 0.383 -18.462 1.00 97.44 251 GLY A N 1
ATOM 1907 C CA . GLY A 1 251 ? 1.752 -0.702 -19.141 1.00 97.44 251 GLY A CA 1
ATOM 1908 C C . GLY A 1 251 ? 0.709 -1.399 -18.264 1.00 97.44 251 GLY A C 1
ATOM 1909 O O . GLY A 1 251 ? -0.422 -1.603 -18.698 1.00 97.44 251 GLY A O 1
ATOM 1910 N N . TYR A 1 252 ? 1.038 -1.689 -17.002 1.00 97.44 252 TYR A N 1
ATOM 1911 C CA . TYR A 1 252 ? 0.095 -2.305 -16.065 1.00 97.44 252 TYR A CA 1
ATOM 1912 C C . TYR A 1 252 ? -1.107 -1.411 -15.711 1.00 97.44 252 TYR A C 1
ATOM 1914 O O . TYR A 1 252 ? -2.181 -1.946 -15.455 1.00 97.44 252 TYR A O 1
ATOM 1922 N N . LEU A 1 253 ? -0.972 -0.076 -15.721 1.00 97.81 253 LEU A N 1
ATOM 1923 C CA . LEU A 1 253 ? -2.109 0.832 -15.506 1.00 97.81 253 LEU A CA 1
ATOM 1924 C C . LEU A 1 253 ? -3.002 0.914 -16.734 1.00 97.81 253 LEU A C 1
ATOM 1926 O O . LEU A 1 253 ? -4.222 0.840 -16.601 1.00 97.81 253 LEU A O 1
ATOM 1930 N N . ALA A 1 254 ? -2.403 1.012 -17.922 1.00 97.75 254 ALA A N 1
ATOM 1931 C CA . ALA A 1 254 ? -3.154 0.966 -19.172 1.00 97.75 254 ALA A CA 1
ATOM 1932 C C . ALA A 1 254 ? -3.933 -0.355 -19.299 1.00 97.75 254 ALA A C 1
ATOM 1934 O O . ALA A 1 254 ? -5.103 -0.355 -19.676 1.00 97.75 254 ALA A O 1
ATOM 1935 N N . GLU A 1 255 ? -3.317 -1.477 -18.918 1.00 98.06 255 GLU A N 1
ATOM 1936 C CA . GLU A 1 255 ? -3.970 -2.786 -18.895 1.00 98.06 255 GLU A CA 1
ATOM 1937 C C . GLU A 1 255 ? -5.093 -2.869 -17.846 1.00 98.06 255 GLU A C 1
ATOM 1939 O O . GLU A 1 255 ? -6.160 -3.412 -18.139 1.00 98.06 255 GLU A O 1
ATOM 1944 N N . ALA A 1 256 ? -4.895 -2.306 -16.649 1.00 97.94 256 ALA A N 1
ATOM 1945 C CA . ALA A 1 256 ? -5.925 -2.259 -15.609 1.00 97.94 256 ALA A CA 1
ATOM 1946 C C . ALA A 1 256 ? -7.156 -1.444 -16.044 1.00 97.94 256 ALA A C 1
ATOM 1948 O O . ALA A 1 256 ? -8.286 -1.911 -15.883 1.00 97.94 256 ALA A O 1
ATOM 1949 N N . GLU A 1 257 ? -6.948 -0.263 -16.641 1.00 97.75 257 GLU A N 1
ATOM 1950 C CA . GLU A 1 257 ? -8.021 0.572 -17.201 1.00 97.75 257 GLU A CA 1
ATOM 1951 C C . GLU A 1 257 ? -8.740 -0.153 -18.348 1.00 97.75 257 GLU A C 1
ATOM 1953 O O . GLU A 1 257 ? -9.969 -0.236 -18.352 1.00 97.75 257 GLU A O 1
ATOM 1958 N N . ARG A 1 258 ? -7.992 -0.770 -19.277 1.00 97.56 258 ARG A N 1
ATOM 1959 C CA . ARG A 1 258 ? -8.554 -1.548 -20.399 1.00 97.56 258 ARG A CA 1
ATOM 1960 C C . ARG A 1 258 ? -9.465 -2.682 -19.924 1.00 97.56 258 ARG A C 1
ATOM 1962 O O . ARG A 1 258 ? -10.432 -3.022 -20.604 1.00 97.56 258 ARG A O 1
ATOM 1969 N N . ARG A 1 259 ? -9.158 -3.273 -18.768 1.00 96.00 259 ARG A N 1
ATOM 1970 C CA . ARG A 1 259 ? -9.942 -4.343 -18.133 1.00 96.00 259 ARG A CA 1
ATOM 1971 C C . ARG A 1 259 ? -11.041 -3.839 -17.197 1.00 96.00 259 ARG A C 1
ATOM 1973 O O . ARG A 1 259 ? -11.732 -4.654 -16.595 1.00 96.00 259 ARG A O 1
ATOM 1980 N N . GLY A 1 260 ? -11.222 -2.524 -17.081 1.00 95.88 260 GLY A N 1
ATOM 1981 C CA . GLY A 1 260 ? -12.284 -1.921 -16.280 1.00 95.88 260 GLY A CA 1
ATOM 1982 C C . GLY A 1 260 ? -12.066 -2.018 -14.769 1.00 95.88 260 GLY A C 1
ATOM 1983 O O . GLY A 1 260 ? -13.038 -1.955 -14.019 1.00 95.88 260 GLY A O 1
ATOM 1984 N N . LEU A 1 261 ? -10.818 -2.169 -14.307 1.00 94.69 261 LEU A N 1
ATOM 1985 C CA . LEU A 1 261 ? -10.503 -2.220 -12.870 1.00 94.69 261 LEU A CA 1
ATOM 1986 C C . LEU A 1 261 ? -10.515 -0.843 -12.194 1.00 94.69 261 LEU A C 1
ATOM 1988 O O . LEU A 1 261 ? -10.460 -0.764 -10.970 1.00 94.69 261 LEU A O 1
ATOM 1992 N N . GLY A 1 262 ? -10.574 0.221 -12.992 1.00 95.81 262 GLY A N 1
ATOM 1993 C CA . GLY A 1 262 ? -10.538 1.607 -12.556 1.00 95.81 262 GLY A CA 1
ATOM 1994 C C . GLY A 1 262 ? -10.241 2.544 -13.723 1.00 95.81 262 GLY A C 1
ATOM 1995 O O . GLY A 1 262 ? -10.217 2.105 -14.878 1.00 95.81 262 GLY A O 1
ATOM 1996 N N . LYS A 1 263 ? -10.025 3.828 -13.438 1.00 96.44 263 LYS A N 1
ATOM 1997 C CA . LYS A 1 263 ? -9.735 4.855 -14.451 1.00 96.44 263 LYS A CA 1
ATOM 1998 C C . LYS A 1 263 ? -8.424 5.577 -14.167 1.00 96.44 263 LYS A C 1
ATOM 2000 O O . LYS A 1 263 ? -8.114 5.900 -13.027 1.00 96.44 263 LYS A O 1
ATOM 2005 N N . ILE A 1 264 ? -7.674 5.879 -15.224 1.00 97.56 264 ILE A N 1
ATOM 2006 C CA . ILE A 1 264 ? -6.461 6.700 -15.139 1.00 97.56 264 ILE A CA 1
ATOM 2007 C C . ILE A 1 264 ? -6.823 8.170 -14.903 1.00 97.56 264 ILE A C 1
ATOM 2009 O O . ILE A 1 264 ? -6.099 8.891 -14.209 1.00 97.56 264 ILE A O 1
ATOM 2013 N N . GLU A 1 265 ? -7.916 8.641 -15.500 1.00 95.44 265 GLU A N 1
ATOM 2014 C CA . GLU A 1 265 ? -8.372 10.023 -15.342 1.00 95.44 265 GLU A CA 1
ATOM 2015 C C . GLU A 1 265 ? -8.845 10.313 -13.918 1.00 95.44 265 GLU A C 1
ATOM 2017 O O . GLU A 1 265 ? -9.423 9.457 -13.246 1.00 95.44 265 GLU A O 1
ATOM 2022 N N . ARG A 1 266 ? -8.610 11.550 -13.465 1.00 95.19 266 ARG A N 1
ATOM 2023 C CA . ARG A 1 266 ? -9.099 11.998 -12.159 1.00 95.19 266 ARG A CA 1
ATOM 2024 C C . ARG A 1 266 ? -10.634 11.948 -12.152 1.00 95.19 266 ARG A C 1
ATOM 2026 O O . ARG A 1 266 ? -11.249 12.421 -13.110 1.00 95.19 266 ARG A O 1
ATOM 2033 N N . PRO A 1 267 ? -11.265 11.401 -11.100 1.00 93.31 267 PRO A N 1
ATOM 2034 C CA . PRO A 1 267 ? -12.715 11.454 -10.971 1.00 93.31 267 PRO A CA 1
ATOM 2035 C C . PRO A 1 267 ? -13.175 12.900 -10.739 1.00 93.31 267 PRO A C 1
ATOM 2037 O O . PRO A 1 267 ? -12.423 13.713 -10.205 1.00 93.31 267 PRO A O 1
ATOM 2040 N N . GLU A 1 268 ? -14.433 13.208 -11.067 1.00 88.69 268 GLU A N 1
ATOM 2041 C CA . GLU A 1 268 ? -15.021 14.544 -10.848 1.00 88.69 268 GLU A CA 1
ATOM 2042 C C . GLU A 1 268 ? -14.916 15.006 -9.383 1.00 88.69 268 GLU A C 1
ATOM 2044 O O . GLU A 1 268 ? -14.724 16.187 -9.115 1.00 88.69 268 GLU A O 1
ATOM 2049 N N . GLY A 1 269 ? -14.977 14.067 -8.430 1.00 86.94 269 GLY A N 1
ATOM 2050 C CA . GLY A 1 269 ? -14.839 14.320 -6.993 1.00 86.94 269 GLY A CA 1
ATOM 2051 C C . GLY A 1 269 ? -13.400 14.345 -6.462 1.00 86.94 269 GLY A C 1
ATOM 2052 O O . GLY A 1 269 ? -13.218 14.205 -5.252 1.00 86.94 269 GLY A O 1
ATOM 2053 N N . PHE A 1 270 ? -12.378 14.453 -7.319 1.00 95.81 270 PHE A N 1
ATOM 2054 C CA . PHE A 1 270 ? -10.984 14.564 -6.877 1.00 95.81 270 PHE A CA 1
ATOM 2055 C C . PHE A 1 270 ? -10.768 15.811 -6.008 1.00 95.81 270 PHE A C 1
ATOM 2057 O O . PHE A 1 270 ? -11.180 16.911 -6.376 1.00 95.81 270 PHE A O 1
ATOM 2064 N N . LYS A 1 271 ? -10.077 15.652 -4.873 1.00 96.44 271 LYS A N 1
ATOM 2065 C CA . LYS A 1 271 ? -9.691 16.767 -3.995 1.00 96.44 271 LYS A CA 1
ATOM 2066 C C . LYS A 1 271 ? -8.182 16.815 -3.794 1.00 96.44 271 LYS A C 1
ATOM 2068 O O . LYS A 1 271 ? -7.563 15.799 -3.499 1.00 96.44 271 LYS A O 1
ATOM 2073 N N . GLU A 1 272 ? -7.615 18.013 -3.872 1.00 97.56 272 GLU A N 1
ATOM 2074 C CA . GLU A 1 272 ? -6.249 18.305 -3.438 1.00 97.56 272 GLU A CA 1
ATOM 2075 C C . GLU A 1 272 ? -6.318 19.233 -2.219 1.00 97.56 272 GLU A C 1
ATOM 2077 O O . GLU A 1 272 ? -6.976 20.272 -2.272 1.00 97.56 272 GLU A O 1
ATOM 2082 N N . ILE A 1 273 ? -5.705 18.830 -1.104 1.00 97.94 273 ILE A N 1
ATOM 2083 C CA . ILE A 1 273 ? -5.771 19.541 0.180 1.00 97.94 273 ILE A CA 1
ATOM 2084 C C . ILE A 1 273 ? -4.350 19.752 0.701 1.00 97.94 273 ILE A C 1
ATOM 2086 O O . ILE A 1 273 ? -3.568 18.807 0.782 1.00 97.94 273 ILE A O 1
ATOM 2090 N N . THR A 1 274 ? -4.028 20.982 1.094 1.00 97.75 274 THR A N 1
ATOM 2091 C CA . THR A 1 274 ? -2.731 21.333 1.687 1.00 97.75 274 THR A CA 1
ATOM 2092 C C . THR A 1 274 ? -2.906 21.636 3.169 1.00 97.75 274 THR A C 1
ATOM 2094 O O . THR A 1 274 ? -3.707 22.494 3.535 1.00 97.75 274 THR A O 1
ATOM 2097 N N . LEU A 1 275 ? -2.149 20.935 4.007 1.00 94.62 275 LEU A N 1
ATOM 2098 C CA . LEU A 1 275 ? -2.007 21.177 5.437 1.00 94.62 275 LEU A CA 1
ATOM 2099 C C . LEU A 1 275 ? -0.852 22.166 5.656 1.00 94.62 275 LEU A C 1
ATOM 2101 O O . LEU A 1 275 ? 0.207 22.023 5.036 1.00 94.62 275 LEU A O 1
ATOM 2105 N N . GLY A 1 276 ? -1.107 23.197 6.466 1.00 76.62 276 GLY A N 1
ATOM 2106 C CA . GLY A 1 276 ? -0.169 24.283 6.778 1.00 76.62 276 GLY A CA 1
ATOM 2107 C C . GLY A 1 276 ? 0.736 23.988 7.961 1.00 76.62 276 GLY A C 1
ATOM 2108 O O . GLY A 1 276 ? 0.367 23.118 8.778 1.00 76.62 276 GLY A O 1
#

Secondary structure (DSSP, 8-state):
-------SS---SEEEEESS-HHHHHHHHHHHTT-GGGG--TT-EEEEEE---SS--GGGTSS--HHHHHHHHHHHHHTT-EEEE----SS-HHHHHHHTSHHHHHHHTT-EE----GGGEEEEE-TT-SS-SEEEEEHHHHT-SEEEEE-EEEEETTTEEE-HHHHGGGGB-S-GGGGSTTHHHHHHHHHGGG--SEEEEEEEEEE-SSTTT---GGGEEEEEEEEEES-HHHHHHHHHHHTT--GGG-HHHHHHHHTTS--SSPPTT-EEEE--

Sequence (276 aa):
PWRLYAEESTPATLVLIRGGTPEEALQTALNALGGISQFAPAGKKVVVKPNIGWDRTPAQGADTDPELVAATVRAFVEAKAEVAVFDNTCNAAQRCYRRSGIEEAARNAGAKVSFMPEILFQDIDLPDGVVLKKWPIYRDYLKADLRVNLPILKHHSMAGVTMGLKNLMGVMGGNRGSIHKGFDQKLIDIVTPILPELTILDAHRVLLRNGPQGGNPDDVKIMNSLIAGFDPVAVDAEGARLFGRNPRELGYLAEAERRGLGKIERPEGFKEITLG

Foldseek 3Di:
DDDQDDDDPQAFQKEKEFDDDLLVQVQVQCVSRPHPCSLVQAAFEEEEEWALAELAECLQQQTFQLQNLLSVLLRSVVSHHAYEYEFQYNPDNVSSCVRHCNVVSNVVSPHHYDYQDQVQWDWDALPVQPPDGIFTFGNSLVVGPFYEYEYEWEADPQQRTTFGLNSSLRRTDDDSVVCSVVVQRSSLSVCVVRPGQKYKYDPQKYQLDDDNRGHDSVSIDGRRMIMMRRQRLCSVLVSCVSSVHHSCPRSNSVSCVVVVSGDSDRDPSYYYYYDD

pLDDT: mean 94.88, std 11.27, range [33.0, 98.94]